Protein AF-A0AAU1V6H5-F1 (afdb_monomer)

pLDDT: mean 83.02, std 15.77, range [34.53, 98.69]

Nearest PDB structures (foldseek):
  6d5b-assembly6_F  TM=9.714E-01  e=7.968E-17  Anaerocellum danielii
  6ufw-assembly1_A  TM=9.535E-01  e=1.049E-16  Bacillus subtilis subsp. subtilis str. 168
  3zuc-assembly1_A  TM=9.517E-01  e=8.024E-16  Acetivibrio cellulolyticus
  4b97-assembly1_A  TM=9.406E-01  e=6.440E-16  Acetivibrio thermocellus ATCC 27405
  6sl4-assembly2_C-2  TM=9.583E-01  e=2.410E-15  Acetivibrio thermocellus ATCC 27405

Solvent-accessible surface area (backbone atoms only — not comparable to full-atom values): 20153 Å² total; per-residue (Å²): 142,60,73,71,61,54,54,55,57,53,50,48,64,69,42,43,64,60,48,45,70,75,54,64,79,78,55,56,38,50,44,28,31,22,32,84,42,59,48,70,25,67,43,48,33,49,30,42,31,46,35,26,62,29,94,51,73,41,54,38,51,45,35,36,38,36,44,30,26,52,55,86,95,52,59,69,48,75,48,69,75,45,34,76,57,41,55,85,13,52,47,76,47,76,43,77,47,96,72,58,50,96,31,26,39,29,28,44,37,39,38,35,34,72,66,45,38,64,32,47,53,75,31,60,52,77,38,35,35,35,37,41,31,40,72,84,66,47,66,46,70,36,83,59,16,53,43,55,53,75,82,31,67,52,80,37,83,35,48,45,39,29,33,24,49,77,84,43,58,47,30,34,32,49,94,90,68,51,33,37,67,53,47,67,72,66,53,64,85,72,76,73,77,75,76,72,56,91,92,61,86,86,83,65,44,83,53,92,38,63,80,35,68,64,50,49,72,75,38,42,33,65,39,66,72,75,61,79,85,72,71,65,88,22,45,32,49,88,26,35,41,38,53,73,38,95,89,38,77,84,85,25,25,37,81,41,71,42,68,48,66,74,89,42,76,89,54,30,39,34,40,54,75,47,66,71,80,73,70,72,84,79,86,86,87,89,83,92,80,87,84,69,76,65,64,99,68,84,81,78,76,67,69,50,80,47,75,54,69,50,74,23,72,55,65,90,57,16,36,37,44,40,38,39,36,14,43,50,9,54,98,94,46,82,46,66,41,75,48,76,48,78,40,69,31,67,81,67,75,118

Radius of gyration: 27.09 Å; Cα contacts (8 Å, |Δi|>4): 680; chains: 1; bounding box: 59×73×68 Å

Foldseek 3Di:
DPVVVVVVVVVCVVCVVVVCVVDPDPFQKFKWWAWPDAQWDLWTKIKMKIWGQHQAKAQQQQKKKKFFADQPPFDKDKAWPDWPLDRVQKDWDKAADPDADQQGRIIIMIGGASSLPIAHNGGMRRMTIMIMHTPVSHIHGRPSHQRDDNPRNDIDTAQSIWMDGNNQTRGHAYPVRDHSVNSVVPDDPPPPDPDQPVLDQDDLQPAPFLPGPVCVVSFKDKDQAADDDDQGRQEDRVQWDWQQDPRDDDSTTDTGGDWDAPPDSVRTHGIDMDGNDDANQDDDDDDDDDDDLDHPDDDDQDFDKDKDKHWHDAAQSTKMWIFIWTNQDDPPDGHTDTDTDIDNGPVVVD

Secondary structure (DSSP, 8-state):
--HHHHHHHHHHHHHHHHHHHHSPPPPSEEEEEEESS-SSBSSB-EEEEEEE-SSS-EEGGGEEEEEEE--TT--EEEEEEEETT-GGGEEEEEEEEEEEETTEEEEEEEEE-GGG-EEPTT-B---EEEEEEETT-PPBP-TT-TT--TT--S-EE-SSSEEEETTEEEES--TTS--HHHHHHH--SS---PPPPTT--------SSTT-HHHHHHTEEE--S--SSS-TT-B-GGGEE-PBPTTSSTT-B--EE--B-SSSSTT-BB--EEESS----S----------SS-SSS-------EEEEEEE--GGG-EEEEEEEETT-BTTB-SSEEEEEEESSGGG--

Sequence (350 aa):
MFLLVAVVAAGATALYPIWKRANLDPPELTLRYRTATPATAAAAEPSLEIFNESKKPLPLSEVTLRYYFTADDGSYAFNCVQAAFGCSGLAGSVVELDRPTETADHYLEIRFTDGAGTLRPGANSKGIDLQLYRVDHKKLDQSDDRSFDAGKKTYQESKTVTAYKRGVLAWGEQPDGSTPDDDARNAPGADPVPDVPSGVLFDNFHYTGAKDPALFKHGWLVRTSDGGPGIEDTWSADGVTFPAQKDALGDGQVLNLRASTDGTKAGTTQASVGTSGREFRSGTYAARIHFSDDPASGRTGDHVNQTFYTIGGKGSTYSELDNEYMPNGGWGRLGPKLDNVTWHTVEDRV

Mean predicted aligned error: 16.61 Å

Structure (mmCIF, N/CA/C/O backbone):
data_AF-A0AAU1V6H5-F1
#
_entry.id   AF-A0AAU1V6H5-F1
#
loop_
_atom_site.group_PDB
_atom_site.id
_atom_site.type_symbol
_atom_site.label_atom_id
_atom_site.label_alt_id
_atom_site.label_comp_id
_atom_site.label_asym_id
_atom_site.label_entity_id
_atom_site.label_seq_id
_atom_site.pdbx_PDB_ins_code
_atom_site.Cartn_x
_atom_site.Cartn_y
_atom_site.Cartn_z
_atom_site.occupancy
_atom_site.B_iso_or_equiv
_atom_site.auth_seq_id
_atom_site.auth_comp_id
_atom_site.auth_asym_id
_atom_site.auth_atom_id
_atom_site.pdbx_PDB_model_num
ATOM 1 N N . MET A 1 1 ? -30.380 -51.410 26.963 1.00 44.44 1 MET A N 1
ATOM 2 C CA . MET A 1 1 ? -29.168 -50.563 27.013 1.00 44.44 1 MET A CA 1
ATOM 3 C C . MET A 1 1 ? -28.888 -49.959 25.631 1.00 44.44 1 MET A C 1
ATOM 5 O O . MET A 1 1 ? -27.858 -50.215 25.043 1.00 44.44 1 MET A O 1
ATOM 9 N N . PHE A 1 2 ? -29.845 -49.208 25.079 1.00 45.66 2 PHE A N 1
ATOM 10 C CA . PHE A 1 2 ? -29.718 -48.490 23.792 1.00 45.66 2 PHE A CA 1
ATOM 11 C C . PHE A 1 2 ? -30.491 -47.159 23.845 1.00 45.66 2 PHE A C 1
ATOM 13 O O . PHE A 1 2 ? -30.074 -46.175 23.252 1.00 45.66 2 PHE A O 1
ATOM 20 N N . LEU A 1 3 ? -31.539 -47.085 24.679 1.00 38.19 3 LEU A N 1
ATOM 21 C CA . LEU A 1 3 ? -32.282 -45.851 24.950 1.00 38.19 3 LEU A CA 1
ATOM 22 C C . LEU A 1 3 ? -31.482 -44.780 25.725 1.00 38.19 3 LEU A C 1
ATOM 24 O O . LEU A 1 3 ? -31.753 -43.598 25.566 1.00 38.19 3 LEU A O 1
ATOM 28 N N . LEU A 1 4 ? -30.484 -45.164 26.536 1.00 34.53 4 LEU A N 1
ATOM 29 C CA . LEU A 1 4 ? -29.720 -44.211 27.362 1.00 34.53 4 LEU A CA 1
ATOM 30 C C . LEU A 1 4 ? -28.646 -43.439 26.567 1.00 34.53 4 LEU A C 1
ATOM 32 O O . LEU A 1 4 ? -28.302 -42.323 26.932 1.00 34.53 4 LEU A O 1
ATOM 36 N N . VAL A 1 5 ? -28.139 -44.008 25.466 1.00 41.38 5 VAL A N 1
ATOM 37 C CA . VAL A 1 5 ? -27.092 -43.382 24.631 1.00 41.38 5 VAL A CA 1
ATOM 38 C C . VAL A 1 5 ? -27.694 -42.350 23.667 1.00 41.38 5 VAL A C 1
ATOM 40 O O . VAL A 1 5 ? -27.094 -41.305 23.426 1.00 41.38 5 VAL A O 1
ATOM 43 N N . ALA A 1 6 ? -28.919 -42.581 23.183 1.00 40.12 6 ALA A N 1
ATOM 44 C CA . ALA A 1 6 ? -29.615 -41.651 22.292 1.00 40.12 6 ALA A CA 1
ATOM 45 C C . ALA A 1 6 ? -30.015 -40.332 22.987 1.00 40.12 6 ALA A C 1
ATOM 47 O O . ALA A 1 6 ? -29.943 -39.269 22.372 1.00 40.12 6 ALA A O 1
ATOM 48 N N . VAL A 1 7 ? -30.373 -40.374 24.278 1.00 42.19 7 VAL A N 1
ATOM 49 C CA . VAL A 1 7 ? -30.763 -39.176 25.050 1.00 42.19 7 VAL A CA 1
ATOM 50 C C . VAL A 1 7 ? -29.560 -38.268 25.345 1.00 42.19 7 VAL A C 1
ATOM 52 O O . VAL A 1 7 ? -29.693 -37.047 25.302 1.00 42.19 7 VAL A O 1
ATOM 55 N N . VAL A 1 8 ? -28.364 -38.833 25.552 1.00 47.59 8 VAL A N 1
ATOM 56 C CA . VAL A 1 8 ? -27.128 -38.049 25.749 1.00 47.59 8 VAL A CA 1
ATOM 57 C C . VAL A 1 8 ? -26.666 -37.394 24.439 1.00 47.59 8 VAL A C 1
ATOM 59 O O . VAL A 1 8 ? -26.260 -36.235 24.449 1.00 47.59 8 VAL A O 1
ATOM 62 N N . ALA A 1 9 ? -26.795 -38.079 23.297 1.00 47.22 9 ALA A N 1
ATOM 63 C CA . ALA A 1 9 ? -26.430 -37.527 21.988 1.00 47.22 9 ALA A CA 1
ATOM 64 C C . ALA A 1 9 ? -27.394 -36.420 21.499 1.00 47.22 9 ALA A C 1
ATOM 66 O O . ALA A 1 9 ? -26.955 -35.413 20.936 1.00 47.22 9 ALA A O 1
ATOM 67 N N . ALA A 1 10 ? -28.700 -36.562 21.754 1.00 49.16 10 ALA A N 1
ATOM 68 C CA . ALA A 1 10 ? -29.697 -35.537 21.425 1.00 49.16 10 ALA A CA 1
ATOM 69 C C . ALA A 1 10 ? -29.607 -34.308 22.355 1.00 49.16 10 ALA A C 1
ATOM 71 O O . ALA A 1 10 ? -29.727 -33.172 21.900 1.00 49.16 10 ALA A O 1
ATOM 72 N N . GLY A 1 11 ? -29.326 -34.513 23.648 1.00 47.53 11 GLY A N 1
ATOM 73 C CA . GLY A 1 11 ? -29.085 -33.419 24.595 1.00 47.53 11 GLY A CA 1
ATOM 74 C C . GLY A 1 11 ? -27.808 -32.631 24.282 1.00 47.53 11 GLY A C 1
ATOM 75 O O . GLY A 1 11 ? -27.812 -31.404 24.357 1.00 47.53 11 GLY A O 1
ATOM 76 N N . ALA A 1 12 ? -26.737 -33.312 23.860 1.00 52.22 12 ALA A N 1
ATOM 77 C CA . ALA A 1 12 ? -25.477 -32.673 23.482 1.00 52.22 12 ALA A CA 1
ATOM 78 C C . ALA A 1 12 ? -25.612 -31.774 22.240 1.00 52.22 12 ALA A C 1
ATOM 80 O O . ALA A 1 12 ? -25.032 -30.698 22.215 1.00 52.22 12 ALA A O 1
ATOM 81 N N . THR A 1 13 ? -26.408 -32.157 21.238 1.00 56.19 13 THR A N 1
ATOM 82 C CA . THR A 1 13 ? -26.600 -31.353 20.013 1.00 56.19 13 THR A CA 1
ATOM 83 C C . THR A 1 13 ? -27.494 -30.129 20.227 1.00 56.19 13 THR A C 1
ATOM 85 O O . THR A 1 13 ? -27.206 -29.071 19.671 1.00 56.19 13 THR A O 1
ATOM 88 N N . ALA A 1 14 ? -28.519 -30.222 21.081 1.00 58.28 14 ALA A N 1
ATOM 89 C CA . ALA A 1 14 ? -29.373 -29.082 21.430 1.00 58.28 14 ALA A CA 1
ATOM 90 C C . ALA A 1 14 ? -28.692 -28.083 22.389 1.00 58.28 14 ALA A C 1
ATOM 92 O O . ALA A 1 14 ? -28.933 -26.879 22.304 1.00 58.28 14 ALA A O 1
ATOM 93 N N . LEU A 1 15 ? -27.821 -28.565 23.286 1.00 58.12 15 LEU A N 1
ATOM 94 C CA . LEU A 1 15 ? -27.103 -27.727 24.255 1.00 58.12 15 LEU A CA 1
ATOM 95 C C . LEU A 1 15 ? -25.770 -27.186 23.726 1.00 58.12 15 LEU A C 1
ATOM 97 O O . LEU A 1 15 ? -25.305 -26.175 24.239 1.00 58.12 15 LEU A O 1
ATOM 101 N N . TYR A 1 16 ? -25.166 -27.791 22.699 1.00 61.53 16 TYR A N 1
ATOM 102 C CA . TYR A 1 16 ? -23.912 -27.321 22.098 1.00 61.53 16 TYR A CA 1
ATOM 103 C C . TYR A 1 16 ? -23.927 -25.849 21.645 1.00 61.53 16 TYR A C 1
ATOM 105 O O . TYR A 1 16 ? -22.989 -25.139 21.995 1.00 61.53 16 TYR A O 1
ATOM 113 N N . PRO A 1 17 ? -24.949 -25.322 20.937 1.00 58.62 17 PRO A N 1
ATOM 114 C CA . PRO A 1 17 ? -24.973 -23.901 20.577 1.00 58.62 17 PRO A CA 1
ATOM 115 C C . PRO A 1 17 ? -25.121 -22.977 21.796 1.00 58.62 17 PRO A C 1
ATOM 117 O O . PRO A 1 17 ? -24.578 -21.876 21.793 1.00 58.62 17 PRO A O 1
ATOM 120 N N . ILE A 1 18 ? -25.806 -23.424 22.856 1.00 58.28 18 ILE A N 1
ATOM 121 C CA . ILE A 1 18 ? -25.946 -22.676 24.118 1.00 58.28 18 ILE A CA 1
ATOM 122 C C . ILE A 1 18 ? -24.617 -22.688 24.886 1.00 58.28 18 ILE A C 1
ATOM 124 O O . ILE A 1 18 ? -24.161 -21.649 25.354 1.00 58.28 18 ILE A O 1
ATOM 128 N N . TRP A 1 19 ? -23.959 -23.845 24.950 1.00 61.34 19 TRP A N 1
ATOM 129 C CA . TRP A 1 19 ? -22.641 -24.023 25.553 1.00 61.34 19 TRP A CA 1
ATOM 130 C C . TRP A 1 19 ? -21.560 -23.240 24.803 1.00 61.34 19 TRP A C 1
ATOM 132 O O . TRP A 1 19 ? -20.775 -22.551 25.436 1.00 61.34 19 TRP A O 1
ATOM 142 N N . LYS A 1 20 ? -21.562 -23.256 23.465 1.00 57.44 20 LYS A N 1
ATOM 143 C CA . LYS A 1 20 ? -20.616 -22.501 22.630 1.00 57.44 20 LYS A CA 1
ATOM 144 C C . LYS A 1 20 ? -20.809 -20.985 22.749 1.00 57.44 20 LYS A C 1
ATOM 146 O O . LYS A 1 20 ? -19.831 -20.255 22.738 1.00 57.44 20 LYS A O 1
ATOM 151 N N . ARG A 1 21 ? -22.048 -20.502 22.926 1.00 57.19 21 ARG A N 1
ATOM 152 C CA . ARG A 1 21 ? -22.311 -19.085 23.255 1.00 57.19 21 ARG A CA 1
ATOM 153 C C . ARG A 1 21 ? -21.826 -18.697 24.655 1.00 57.19 21 ARG A C 1
ATOM 155 O O . ARG A 1 21 ? -21.499 -17.538 24.869 1.00 57.19 21 ARG A O 1
ATOM 162 N N . ALA A 1 22 ? -21.810 -19.639 25.598 1.00 54.62 22 ALA A N 1
ATOM 163 C CA . ALA A 1 22 ? -21.328 -19.412 26.961 1.00 54.62 22 ALA A CA 1
ATOM 164 C C . ALA A 1 22 ? -19.803 -19.601 27.109 1.00 54.62 22 ALA A C 1
ATOM 166 O O . ALA A 1 22 ? -19.208 -19.008 28.003 1.00 54.62 22 ALA A O 1
ATOM 167 N N . ASN A 1 23 ? -19.180 -20.392 26.229 1.00 52.00 23 ASN A N 1
ATOM 168 C CA . ASN A 1 23 ? -17.745 -20.675 26.168 1.00 52.00 23 ASN A CA 1
ATOM 169 C C . ASN A 1 23 ? -17.192 -20.262 24.798 1.00 52.00 23 ASN A C 1
ATOM 171 O O . ASN A 1 23 ? -16.895 -21.113 23.956 1.00 52.00 23 ASN A O 1
ATOM 175 N N . LEU A 1 24 ? -17.074 -18.954 24.578 1.00 62.34 24 LEU A N 1
ATOM 176 C CA . LEU A 1 24 ? -16.400 -18.433 23.393 1.00 62.34 24 LEU A CA 1
ATOM 177 C C . LEU A 1 24 ? -14.932 -18.856 23.404 1.00 62.34 24 LEU A C 1
ATOM 179 O O . LEU A 1 24 ? -14.286 -18.869 24.458 1.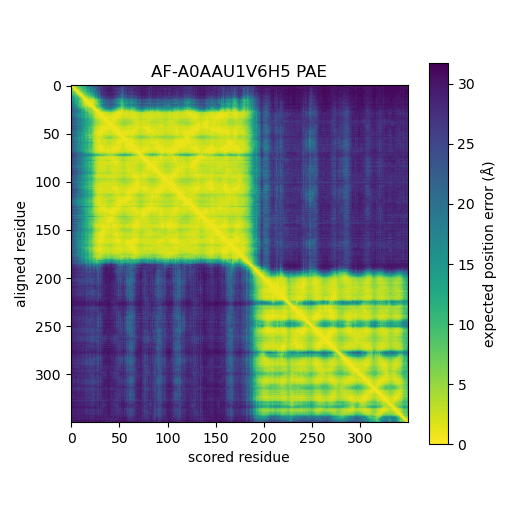00 62.34 24 LEU A O 1
ATOM 183 N N . ASP A 1 25 ? -14.419 -19.212 22.227 1.00 65.44 25 ASP A N 1
ATOM 184 C CA . ASP A 1 25 ? -12.992 -19.447 22.075 1.00 65.44 25 ASP A CA 1
ATOM 185 C C . ASP A 1 25 ? -12.247 -18.154 22.445 1.00 65.44 25 ASP A C 1
ATOM 187 O O . ASP A 1 25 ? -12.687 -17.058 22.078 1.00 65.44 25 ASP A O 1
ATOM 191 N N . PRO A 1 26 ? -11.143 -18.244 23.203 1.00 71.75 26 PRO A N 1
ATOM 192 C CA . PRO A 1 26 ? -10.356 -17.068 23.519 1.00 71.75 26 PRO A CA 1
ATOM 193 C C . PRO A 1 26 ? -9.854 -16.418 22.220 1.00 71.75 26 PRO A C 1
ATOM 195 O O . PRO A 1 26 ? -9.544 -17.128 21.257 1.00 71.75 26 PRO A O 1
ATOM 198 N N . PRO A 1 27 ? -9.751 -15.081 22.186 1.00 82.31 27 PRO A N 1
ATOM 199 C CA . PRO A 1 27 ? -9.330 -14.358 20.994 1.00 82.31 27 PRO A CA 1
ATOM 200 C C . PRO A 1 27 ? -7.923 -14.800 20.572 1.00 82.31 27 PRO A C 1
ATOM 202 O O . PRO A 1 27 ? -7.050 -14.988 21.416 1.00 82.31 27 PRO A O 1
ATOM 205 N N . GLU A 1 28 ? -7.685 -14.963 19.266 1.00 87.06 28 GLU A N 1
ATOM 206 C CA . GLU A 1 28 ? -6.370 -15.393 18.754 1.00 87.06 28 GLU A CA 1
ATOM 207 C C . GLU A 1 28 ? -5.286 -14.315 18.912 1.00 87.06 28 GLU A C 1
ATOM 209 O O . GLU A 1 28 ? -4.091 -14.625 18.951 1.00 87.06 28 GLU A O 1
ATOM 214 N N . LEU A 1 29 ? -5.699 -13.052 18.997 1.00 94.94 29 LEU A N 1
ATOM 215 C CA . LEU A 1 29 ? -4.842 -11.905 19.257 1.00 94.94 29 LEU A CA 1
ATOM 216 C C . LEU A 1 29 ? -5.585 -10.872 20.102 1.00 94.94 29 LEU A C 1
ATOM 218 O O . LEU A 1 29 ? -6.808 -10.756 20.022 1.00 94.94 29 LEU A O 1
ATOM 222 N N . THR A 1 30 ? -4.837 -10.102 20.884 1.00 95.88 30 THR A N 1
ATOM 223 C CA . THR A 1 30 ? -5.347 -8.932 21.608 1.00 95.88 30 THR A CA 1
ATOM 224 C C . THR A 1 30 ? -4.572 -7.688 21.193 1.00 95.88 30 THR A C 1
ATOM 226 O O . THR A 1 30 ? -3.461 -7.774 20.657 1.00 95.88 30 THR A O 1
ATOM 229 N N . LEU A 1 31 ? -5.163 -6.515 21.427 1.00 97.75 31 LEU A N 1
ATOM 230 C CA . LEU A 1 31 ? -4.534 -5.239 21.119 1.00 97.75 31 LEU A CA 1
ATOM 231 C C . LEU A 1 31 ? -4.531 -4.319 22.335 1.00 97.75 31 LEU A C 1
ATOM 233 O O . LEU A 1 31 ? -5.542 -4.133 23.021 1.00 97.75 31 LEU A O 1
ATOM 237 N N . ARG A 1 32 ? -3.371 -3.711 22.577 1.00 97.94 32 ARG A N 1
ATOM 238 C CA . ARG A 1 32 ? -3.195 -2.636 23.546 1.00 97.94 32 ARG A CA 1
ATOM 239 C C . ARG A 1 32 ? -2.882 -1.329 22.843 1.00 97.94 32 ARG A C 1
ATOM 241 O O . ARG A 1 32 ? -2.291 -1.303 21.768 1.00 97.94 32 ARG A O 1
ATOM 248 N N . TYR A 1 33 ? -3.275 -0.249 23.491 1.00 98.06 33 TYR A N 1
ATOM 249 C CA . TYR A 1 33 ? -3.134 1.113 23.016 1.00 98.06 33 TYR A CA 1
ATOM 250 C C . TYR A 1 33 ? -2.644 2.010 24.146 1.00 98.06 33 TYR A C 1
ATOM 252 O O . TYR A 1 33 ? -2.981 1.799 25.317 1.00 98.06 33 TYR A O 1
ATOM 260 N N . ARG A 1 34 ? -1.892 3.039 23.771 1.00 98.25 34 ARG A N 1
ATOM 261 C CA . ARG A 1 34 ? -1.675 4.243 24.570 1.00 98.25 34 ARG A CA 1
ATOM 262 C C . ARG A 1 34 ? -1.614 5.470 23.661 1.00 98.25 34 ARG A C 1
ATOM 264 O O . ARG A 1 34 ? -1.336 5.331 22.472 1.00 98.25 34 ARG A O 1
ATOM 271 N N . THR A 1 35 ? -1.775 6.656 24.236 1.00 97.88 35 THR A N 1
ATOM 272 C CA . THR A 1 35 ? -1.535 7.936 23.552 1.00 97.88 35 THR A CA 1
ATOM 273 C C . THR A 1 35 ? -0.595 8.838 24.336 1.00 97.88 35 THR A C 1
ATOM 275 O O . THR A 1 35 ? -0.672 8.930 25.569 1.00 97.88 35 THR A O 1
ATOM 278 N N . ALA A 1 36 ? 0.289 9.522 23.613 1.00 94.56 36 ALA A N 1
ATOM 279 C CA . ALA A 1 36 ? 1.182 10.531 24.172 1.00 94.56 36 ALA A CA 1
ATOM 280 C C . ALA A 1 36 ? 0.570 11.945 24.177 1.00 94.56 36 ALA A C 1
ATOM 282 O O . ALA A 1 36 ? 1.043 12.806 24.921 1.00 94.56 36 ALA A O 1
ATOM 283 N N . THR A 1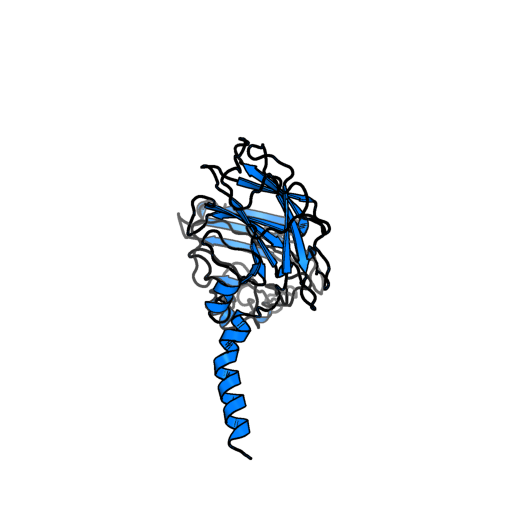 37 ? -0.518 12.188 23.437 1.00 96.69 37 THR A N 1
ATOM 284 C CA . THR A 1 37 ? -1.096 13.529 23.274 1.00 96.69 37 THR A CA 1
ATOM 285 C C . THR A 1 37 ? -2.416 13.726 24.039 1.00 96.69 37 THR A C 1
ATOM 287 O O . THR A 1 37 ? -3.075 12.758 24.440 1.00 96.69 37 THR A O 1
ATOM 290 N N . PRO A 1 38 ? -2.774 14.978 24.390 1.00 97.12 38 PRO A N 1
ATOM 291 C CA . PRO A 1 38 ? -4.111 15.329 24.877 1.00 97.12 38 PRO A CA 1
ATOM 292 C C . PRO A 1 38 ? -5.113 15.411 23.711 1.00 97.12 38 PRO A C 1
ATOM 294 O O . PRO A 1 38 ? -4.702 15.301 22.562 1.00 97.12 38 PRO A O 1
ATOM 297 N N . ALA A 1 39 ? -6.401 15.639 24.006 1.00 96.62 39 ALA A N 1
ATOM 298 C CA . ALA A 1 39 ? -7.470 15.689 22.998 1.00 96.62 39 ALA A CA 1
ATOM 299 C C . ALA A 1 39 ? -7.143 16.655 21.848 1.00 96.62 39 ALA A C 1
ATOM 301 O O . ALA A 1 39 ? -7.097 16.246 20.696 1.00 96.62 39 ALA A O 1
ATOM 302 N N . THR A 1 40 ? -6.773 17.898 22.165 1.00 97.44 40 THR A N 1
ATOM 303 C CA . THR A 1 40 ? -6.326 18.863 21.155 1.00 97.44 40 THR A CA 1
ATOM 304 C C . THR A 1 40 ? -4.804 18.860 21.012 1.00 97.44 40 THR A C 1
ATOM 306 O O . THR A 1 40 ? -4.087 19.259 21.936 1.00 97.44 40 THR A O 1
ATOM 309 N N . ALA A 1 41 ? -4.288 18.490 19.840 1.00 97.06 41 ALA A N 1
ATOM 310 C CA . ALA A 1 41 ? -2.849 18.379 19.589 1.00 97.06 41 ALA A CA 1
ATOM 311 C C . ALA A 1 41 ? -2.477 18.728 18.138 1.00 97.06 41 ALA A C 1
ATOM 313 O O . ALA A 1 41 ? -3.339 18.873 17.282 1.00 97.06 41 ALA A O 1
ATOM 314 N N . ALA A 1 42 ? -1.182 18.909 17.854 1.00 94.69 42 ALA A N 1
ATOM 315 C CA . ALA A 1 42 ? -0.698 19.099 16.477 1.00 94.69 42 ALA A CA 1
ATOM 316 C C . ALA A 1 42 ? -0.673 17.783 15.674 1.00 94.69 42 ALA A C 1
ATOM 318 O O . ALA A 1 42 ? -0.747 17.804 14.450 1.00 94.69 42 ALA A O 1
ATOM 319 N N . ALA A 1 43 ? -0.574 16.654 16.377 1.00 95.19 43 ALA A N 1
ATOM 320 C CA . ALA A 1 43 ? -0.700 15.308 15.848 1.00 95.19 43 ALA A CA 1
ATOM 321 C C . ALA A 1 43 ? -1.336 14.415 16.924 1.00 95.19 43 ALA A C 1
ATOM 323 O O . ALA A 1 43 ? -1.113 14.611 18.122 1.00 95.19 43 ALA A O 1
ATOM 324 N N . ALA A 1 44 ? -2.114 13.431 16.500 1.00 97.88 44 ALA A N 1
ATOM 325 C CA . ALA A 1 44 ? -2.503 12.304 17.318 1.00 97.88 44 ALA A CA 1
ATOM 326 C C . ALA A 1 44 ? -1.303 11.356 17.373 1.00 97.88 44 ALA A C 1
ATOM 328 O O . ALA A 1 44 ? -0.704 11.059 16.338 1.00 97.88 44 ALA A O 1
ATOM 329 N N . GLU A 1 45 ? -0.948 10.882 18.567 1.00 97.81 45 GLU A N 1
ATOM 330 C CA . GLU A 1 45 ? 0.203 9.990 18.765 1.00 97.81 45 GLU A CA 1
ATOM 331 C C . GLU A 1 45 ? -0.241 8.638 19.342 1.00 97.81 45 GLU A C 1
ATOM 333 O O . GLU A 1 45 ? 0.081 8.319 20.497 1.00 97.81 45 GLU A O 1
ATOM 338 N N . PRO A 1 46 ? -1.039 7.852 18.586 1.00 98.00 46 PRO A N 1
ATOM 339 C CA . PRO A 1 46 ? -1.457 6.534 19.017 1.00 98.00 46 PRO A CA 1
ATOM 340 C C . PRO A 1 46 ? -0.278 5.559 18.952 1.00 98.00 46 PRO A C 1
ATOM 342 O O . PRO A 1 46 ? 0.534 5.560 18.030 1.00 98.00 46 PRO A O 1
ATOM 345 N N . SER A 1 47 ? -0.196 4.687 19.944 1.00 98.19 47 SER A N 1
ATOM 346 C CA . SER A 1 47 ? 0.862 3.695 20.065 1.00 98.19 47 SER A CA 1
ATOM 347 C C . SER A 1 47 ? 0.208 2.339 20.307 1.00 98.19 47 SER A C 1
ATOM 349 O O . SER A 1 47 ? -0.547 2.177 21.269 1.00 98.19 47 SER A O 1
ATOM 351 N N . LEU A 1 48 ? 0.415 1.401 19.377 1.00 98.56 48 LEU A N 1
ATOM 352 C CA . LEU A 1 48 ? -0.333 0.142 19.274 1.00 98.56 48 LEU A CA 1
ATOM 353 C C . LEU A 1 48 ? 0.561 -1.068 19.557 1.00 98.56 48 LEU A C 1
ATOM 355 O O . LEU A 1 48 ? 1.684 -1.154 19.067 1.00 98.56 48 LEU A O 1
ATOM 359 N N . GLU A 1 49 ? 0.053 -2.045 20.301 1.00 98.31 49 GLU A N 1
ATOM 360 C CA . GLU A 1 49 ? 0.772 -3.284 20.604 1.00 98.31 49 GLU A CA 1
ATOM 361 C C . GLU A 1 49 ? -0.136 -4.496 20.379 1.00 98.31 49 GLU A C 1
ATOM 363 O O . GLU A 1 49 ? -1.174 -4.636 21.024 1.00 98.31 49 GLU A O 1
ATOM 368 N N . ILE A 1 50 ? 0.267 -5.375 19.458 1.00 98.38 50 ILE A N 1
ATOM 369 C CA . ILE A 1 50 ? -0.437 -6.625 19.149 1.00 98.38 50 ILE A CA 1
ATOM 370 C C . ILE A 1 50 ? 0.177 -7.736 19.992 1.00 98.38 50 ILE A C 1
ATOM 372 O O . ILE A 1 50 ? 1.398 -7.898 19.967 1.00 98.38 50 ILE A O 1
ATOM 376 N N . PHE A 1 51 ? -0.647 -8.534 20.667 1.00 97.62 51 PHE A N 1
ATOM 377 C CA . PHE A 1 51 ? -0.242 -9.785 21.311 1.00 97.62 51 PHE A CA 1
ATOM 378 C C . PHE A 1 51 ? -0.792 -10.980 20.547 1.00 97.62 51 PHE A C 1
ATOM 380 O O . PHE A 1 51 ? -1.965 -11.013 20.186 1.00 97.62 51 PHE A O 1
ATOM 387 N N . ASN A 1 52 ? 0.050 -11.989 20.342 1.00 96.88 52 ASN A N 1
ATOM 388 C CA . ASN A 1 52 ? -0.388 -13.285 19.848 1.00 96.88 52 ASN A CA 1
ATOM 389 C C . ASN A 1 52 ? -0.799 -14.174 21.030 1.00 96.88 52 ASN A C 1
ATOM 391 O O . ASN A 1 52 ? 0.056 -14.767 21.690 1.00 96.88 52 ASN A O 1
ATOM 395 N N . GLU A 1 53 ? -2.101 -14.277 21.274 1.00 93.19 53 GLU A N 1
ATOM 396 C CA . GLU A 1 53 ? -2.685 -15.115 22.333 1.00 93.19 53 GLU A CA 1
ATOM 397 C C . GLU A 1 53 ? -2.888 -16.569 21.877 1.00 93.19 53 GLU A C 1
ATOM 399 O O . GLU A 1 53 ? -3.167 -17.473 22.670 1.00 93.19 53 GLU A O 1
A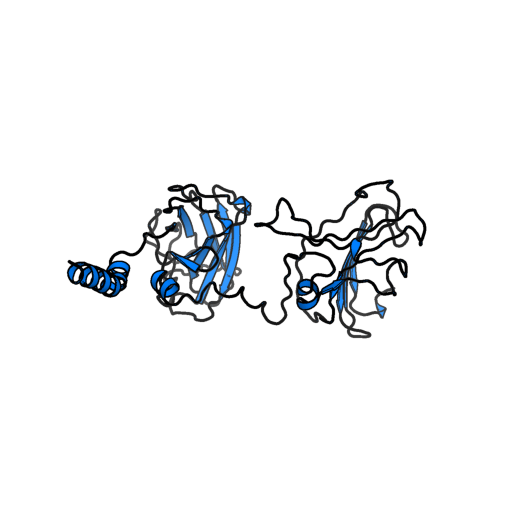TOM 404 N N . SER A 1 54 ? -2.737 -16.822 20.576 1.00 89.88 54 SER A N 1
ATOM 405 C CA . SER A 1 54 ? -2.878 -18.153 20.012 1.00 89.88 54 SER A CA 1
ATOM 406 C C . SER A 1 54 ? -1.682 -19.052 20.350 1.00 89.88 54 SER A C 1
ATOM 408 O O . SER A 1 54 ? -0.573 -18.620 20.664 1.00 89.88 54 SER A O 1
ATOM 410 N N . LYS A 1 55 ? -1.883 -20.365 20.196 1.00 88.56 55 LYS A N 1
ATOM 411 C CA . LYS A 1 55 ? -0.811 -21.371 20.310 1.00 88.56 55 LYS A CA 1
ATOM 412 C C . LYS A 1 55 ? 0.019 -21.521 19.029 1.00 88.56 55 LYS A C 1
ATOM 414 O O . LYS A 1 55 ? 0.874 -22.403 18.963 1.00 88.56 55 LYS A O 1
ATOM 419 N N . LYS A 1 56 ? -0.246 -20.715 17.997 1.00 90.56 56 LYS A N 1
ATOM 420 C CA . LYS A 1 56 ? 0.404 -20.791 16.682 1.00 90.56 56 LYS A CA 1
ATOM 421 C C . LYS A 1 56 ? 1.194 -19.510 16.407 1.00 90.56 56 LYS A C 1
ATOM 423 O O . LYS A 1 56 ? 0.872 -18.472 16.972 1.00 90.56 56 LYS A O 1
ATOM 428 N N . PRO A 1 57 ? 2.232 -19.543 15.560 1.00 90.25 57 PRO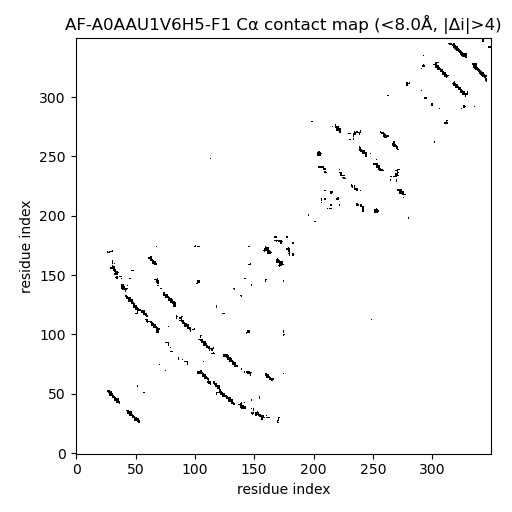 A N 1
ATOM 429 C CA . PRO A 1 57 ? 2.846 -18.314 15.068 1.00 90.25 57 PRO A CA 1
ATOM 430 C C . PRO A 1 57 ? 1.813 -17.442 14.337 1.00 90.25 57 PRO A C 1
ATOM 432 O O . PRO A 1 57 ? 0.973 -17.970 13.610 1.00 90.25 57 PRO A O 1
ATOM 435 N N . LEU A 1 58 ? 1.895 -16.125 14.527 1.00 93.56 58 LEU A N 1
ATOM 436 C CA . LEU A 1 58 ? 1.054 -15.125 13.869 1.00 93.56 58 LEU A CA 1
ATOM 437 C C . LEU A 1 58 ? 1.935 -14.263 12.955 1.00 93.56 58 LEU A C 1
ATOM 439 O O . LEU A 1 58 ? 2.649 -13.390 13.463 1.00 93.56 58 LEU A O 1
ATOM 443 N N . PRO A 1 59 ? 1.952 -14.514 11.635 1.00 93.00 59 PRO A N 1
ATOM 444 C CA . PRO A 1 59 ? 2.596 -13.615 10.686 1.00 93.00 59 PRO A CA 1
ATOM 445 C C . PRO A 1 59 ? 1.897 -12.258 10.739 1.00 93.00 59 PRO A C 1
ATOM 447 O O . PRO A 1 59 ? 0.677 -12.190 10.594 1.00 93.00 59 PRO A O 1
ATOM 450 N N . LEU A 1 60 ? 2.648 -11.178 10.970 1.00 93.56 60 LEU A N 1
ATOM 451 C CA . LEU A 1 60 ? 2.040 -9.849 11.059 1.00 93.56 60 LEU A CA 1
ATOM 452 C C . LEU A 1 60 ? 1.459 -9.402 9.716 1.00 93.56 60 LEU A C 1
ATOM 454 O O . LEU A 1 60 ? 0.478 -8.670 9.723 1.00 93.56 60 LEU A O 1
ATOM 458 N N . SER A 1 61 ? 1.977 -9.900 8.587 1.00 86.81 61 SER A N 1
ATOM 459 C CA . SER A 1 61 ? 1.429 -9.629 7.250 1.00 86.81 61 SER A CA 1
ATOM 460 C C . SER A 1 61 ? 0.004 -10.153 7.032 1.00 86.81 61 SER A C 1
ATOM 462 O O . SER A 1 61 ? -0.679 -9.704 6.116 1.00 86.81 61 SER A O 1
ATOM 464 N N . GLU A 1 62 ? -0.499 -11.039 7.898 1.00 88.94 62 GLU A N 1
ATOM 465 C CA . GLU A 1 62 ? -1.911 -11.446 7.899 1.00 88.94 62 GLU A CA 1
ATOM 466 C C . GLU A 1 62 ? -2.811 -10.511 8.717 1.00 88.94 62 GLU A C 1
ATOM 468 O O . GLU A 1 62 ? -4.031 -10.687 8.714 1.00 88.94 62 GLU A O 1
ATOM 473 N N . VAL A 1 63 ? -2.230 -9.559 9.451 1.00 94.38 63 VAL A N 1
ATOM 474 C CA . VAL A 1 63 ? -2.938 -8.677 10.377 1.00 94.38 63 VAL A CA 1
ATOM 475 C C . VAL A 1 63 ? -3.168 -7.310 9.737 1.00 94.38 63 VAL A C 1
ATOM 477 O O . VAL A 1 63 ? -2.333 -6.778 9.011 1.00 94.38 63 VAL A O 1
ATOM 480 N N . THR A 1 64 ? -4.317 -6.708 10.016 1.00 94.88 64 THR A N 1
ATOM 481 C CA . THR A 1 64 ? -4.604 -5.302 9.702 1.00 94.88 64 THR A CA 1
ATOM 482 C C . THR A 1 64 ? -5.162 -4.630 10.944 1.00 94.88 64 THR A C 1
ATOM 484 O O . THR A 1 64 ? -5.976 -5.231 11.640 1.00 94.88 64 THR A O 1
ATOM 487 N N . LEU A 1 65 ? -4.731 -3.406 11.243 1.00 98.38 65 LEU A N 1
ATOM 488 C CA . LEU A 1 65 ? -5.274 -2.599 12.337 1.00 98.38 65 LEU A CA 1
ATOM 489 C C . LEU A 1 65 ? -6.075 -1.430 11.772 1.00 98.38 65 LEU A C 1
ATOM 491 O O . LEU A 1 65 ? -5.710 -0.889 10.731 1.00 98.38 65 LEU A O 1
ATOM 495 N N . ARG A 1 66 ? -7.125 -1.009 12.479 1.00 98.50 66 ARG A N 1
ATOM 496 C CA . ARG A 1 66 ? -7.854 0.229 12.176 1.00 98.50 66 ARG A CA 1
ATOM 497 C C . ARG A 1 66 ? -8.002 1.082 13.427 1.00 98.50 66 ARG A C 1
ATOM 499 O O . ARG A 1 66 ? -8.517 0.602 14.439 1.00 98.50 66 ARG A O 1
ATOM 506 N N . TYR A 1 67 ? -7.534 2.324 13.335 1.00 98.62 67 TYR A N 1
ATOM 507 C CA . TYR A 1 67 ? -7.720 3.377 14.331 1.00 98.62 67 TYR A CA 1
ATOM 508 C C . TYR A 1 67 ? -8.743 4.379 13.789 1.00 98.62 67 TYR A C 1
ATOM 510 O O . TYR A 1 67 ? -8.469 5.048 12.798 1.00 98.62 67 TYR A O 1
ATOM 518 N N . TYR A 1 68 ? -9.918 4.437 14.404 1.00 98.69 68 TYR A N 1
ATOM 519 C CA . TYR A 1 68 ? -11.075 5.222 13.965 1.00 98.69 68 TYR A CA 1
ATOM 520 C C . TYR A 1 68 ? -11.109 6.607 14.610 1.00 98.69 68 TYR A C 1
ATOM 522 O O . TYR A 1 68 ? -10.880 6.718 15.819 1.00 98.69 68 TYR A O 1
ATOM 530 N N . PHE A 1 69 ? -11.430 7.618 13.810 1.00 98.69 69 PHE A N 1
ATOM 531 C CA . PHE A 1 69 ? -11.416 9.029 14.192 1.00 98.69 69 PHE A CA 1
ATOM 532 C C . PHE A 1 69 ? -12.425 9.837 13.351 1.00 98.69 69 PHE A C 1
ATOM 534 O O . PHE A 1 69 ? -12.948 9.319 12.355 1.00 98.69 69 PHE A O 1
ATOM 541 N N . THR A 1 70 ? -12.710 11.073 13.752 1.00 98.06 70 THR A N 1
ATOM 542 C CA . THR A 1 70 ? -13.499 12.056 12.998 1.00 98.06 70 THR A CA 1
ATOM 543 C C . THR A 1 70 ? -12.567 13.048 12.295 1.00 98.06 70 THR A C 1
ATOM 545 O O . THR A 1 70 ? -11.586 13.541 12.852 1.00 98.06 70 THR A O 1
ATOM 548 N N . ALA A 1 71 ? -12.795 13.321 11.010 1.00 93.81 71 ALA A N 1
ATOM 549 C CA . ALA A 1 71 ? -11.861 14.129 10.230 1.00 93.81 71 ALA A CA 1
ATOM 550 C C . ALA A 1 71 ? -12.042 15.649 10.409 1.00 93.81 71 ALA A C 1
ATOM 552 O O . ALA A 1 71 ? -11.154 16.410 10.010 1.00 93.81 71 ALA A O 1
ATOM 553 N N . ASP A 1 72 ? -13.142 16.127 10.995 1.00 90.81 72 ASP A N 1
ATOM 554 C CA . ASP A 1 72 ? -13.416 17.562 11.193 1.00 90.81 72 ASP A CA 1
ATOM 555 C C . ASP A 1 72 ? -13.131 18.405 9.930 1.00 90.81 72 ASP A C 1
ATOM 557 O O . ASP A 1 72 ? -12.354 19.374 9.948 1.00 90.81 72 ASP A O 1
ATOM 561 N N . ASP A 1 73 ? -13.660 17.957 8.786 1.00 84.62 73 ASP A N 1
ATOM 562 C CA . ASP A 1 73 ? -13.463 18.544 7.449 1.00 84.62 73 ASP A CA 1
ATOM 563 C C . ASP A 1 73 ? -11.989 18.636 6.978 1.00 84.62 73 ASP A C 1
ATOM 565 O O . ASP A 1 73 ? -11.638 19.424 6.093 1.00 84.62 73 ASP A O 1
ATOM 569 N N . GLY A 1 74 ? -11.077 17.878 7.591 1.00 83.38 74 GLY A N 1
ATOM 570 C CA . GLY A 1 74 ? -9.644 17.877 7.302 1.00 83.38 74 GLY A CA 1
ATOM 571 C C . GLY A 1 74 ? -9.173 16.703 6.449 1.00 83.38 74 GLY A C 1
ATOM 572 O O . GLY A 1 74 ? -9.665 15.587 6.558 1.00 83.38 74 GLY A O 1
ATOM 573 N N . SER A 1 75 ? -8.130 16.927 5.647 1.00 86.56 75 SER A N 1
ATOM 574 C CA . SER A 1 75 ? -7.347 15.833 5.059 1.00 86.56 75 SER A CA 1
ATOM 575 C C . SER A 1 75 ? -6.218 15.429 6.002 1.00 86.56 75 SER A C 1
ATOM 577 O O . SER A 1 75 ? -5.506 16.294 6.523 1.00 86.56 75 SER A O 1
ATOM 579 N N . TYR A 1 76 ? -6.018 14.125 6.174 1.00 89.38 76 TYR A N 1
ATOM 580 C CA . TYR A 1 76 ? -5.017 13.576 7.084 1.00 89.38 76 TYR A CA 1
ATOM 581 C C . TYR A 1 76 ? -3.909 12.831 6.352 1.00 89.38 76 TYR A C 1
ATOM 583 O O . TYR A 1 76 ? -4.118 12.203 5.316 1.00 89.38 76 TYR A O 1
ATOM 591 N N . ALA A 1 77 ? -2.725 12.882 6.947 1.00 78.88 77 ALA A N 1
ATOM 592 C CA . ALA A 1 77 ? -1.589 12.054 6.601 1.00 78.88 77 ALA A CA 1
ATOM 593 C C . ALA A 1 77 ? -1.046 11.384 7.866 1.00 78.88 77 ALA A C 1
ATOM 595 O O . ALA A 1 77 ? -1.352 11.774 8.994 1.00 78.88 77 ALA A O 1
ATOM 596 N N . PHE A 1 78 ? -0.245 10.346 7.661 1.00 91.12 78 PHE A N 1
ATOM 597 C CA . PHE A 1 78 ? 0.290 9.521 8.729 1.00 91.12 78 PHE A CA 1
ATOM 598 C C . PHE A 1 78 ? 1.787 9.263 8.516 1.00 91.12 78 PHE A C 1
ATOM 600 O O . PHE A 1 78 ? 2.256 9.157 7.382 1.00 91.12 78 PHE A O 1
ATOM 607 N N . ASN A 1 79 ? 2.531 9.115 9.610 1.00 77.69 79 ASN A N 1
ATOM 608 C CA . ASN A 1 79 ? 3.889 8.585 9.615 1.00 77.69 79 ASN A CA 1
ATOM 609 C C . ASN A 1 79 ? 4.113 7.621 10.786 1.00 77.69 79 ASN A C 1
ATOM 611 O O . ASN A 1 79 ? 3.659 7.838 11.908 1.00 77.69 79 ASN A O 1
ATOM 615 N N . CYS A 1 80 ? 4.884 6.564 10.532 1.00 85.38 80 CYS A N 1
ATOM 616 C CA . CYS A 1 80 ? 5.420 5.721 11.593 1.00 85.38 80 CYS A CA 1
ATOM 617 C C . CYS A 1 80 ? 6.598 6.441 12.253 1.00 85.38 80 CYS A C 1
ATOM 619 O O . CYS A 1 80 ? 7.529 6.862 11.565 1.00 85.38 80 CYS A O 1
ATOM 621 N N . VAL A 1 81 ? 6.553 6.572 13.577 1.00 90.06 81 VAL A N 1
ATOM 622 C CA . VAL A 1 81 ? 7.641 7.145 14.377 1.00 90.06 81 VAL A CA 1
ATOM 623 C C . VAL A 1 81 ? 8.635 6.050 14.743 1.00 90.06 81 VAL A C 1
ATOM 625 O O . VAL A 1 81 ? 9.841 6.213 14.559 1.00 90.06 81 VAL A O 1
ATOM 628 N N . GLN A 1 82 ? 8.132 4.916 15.239 1.00 82.88 82 GLN A N 1
ATOM 629 C CA . GLN A 1 82 ? 8.966 3.798 15.658 1.00 82.88 82 GLN A CA 1
ATOM 630 C C . GLN A 1 82 ? 8.192 2.477 15.636 1.00 82.88 82 GLN A C 1
ATOM 632 O O . GLN A 1 82 ? 7.049 2.392 16.070 1.00 82.88 82 GLN A O 1
ATOM 637 N N . ALA A 1 83 ? 8.855 1.412 15.192 1.00 88.56 83 ALA A N 1
ATOM 638 C CA . ALA A 1 83 ? 8.396 0.039 15.364 1.00 88.56 83 ALA A CA 1
ATOM 639 C C . ALA A 1 83 ? 9.610 -0.866 15.588 1.00 88.56 83 ALA A C 1
ATOM 641 O O . ALA A 1 83 ? 10.661 -0.649 14.981 1.00 88.56 83 ALA A O 1
ATOM 642 N N . ALA A 1 84 ? 9.489 -1.896 16.429 1.00 85.75 84 ALA A N 1
ATOM 643 C CA . ALA A 1 84 ? 10.613 -2.789 16.735 1.00 85.75 84 ALA A CA 1
ATOM 644 C C . ALA A 1 84 ? 11.148 -3.557 15.509 1.00 85.75 84 ALA A C 1
ATOM 646 O O . ALA A 1 84 ? 12.320 -3.923 15.476 1.00 85.75 84 ALA A O 1
ATOM 647 N N . PHE A 1 85 ? 10.299 -3.779 14.504 1.00 77.56 85 PHE A N 1
ATOM 648 C CA . PHE A 1 85 ? 10.647 -4.376 13.209 1.00 77.56 85 PHE A CA 1
ATOM 649 C C . PHE A 1 85 ? 10.976 -3.328 12.123 1.00 77.56 85 PHE A C 1
ATOM 651 O O . PHE A 1 85 ? 11.200 -3.679 10.970 1.00 77.56 85 PHE A O 1
ATOM 658 N N . GLY A 1 86 ? 11.037 -2.043 12.486 1.00 70.94 86 GLY A N 1
ATOM 659 C CA . GLY A 1 86 ? 11.292 -0.929 11.575 1.00 70.94 86 GLY A CA 1
ATOM 660 C C . GLY A 1 86 ? 10.036 -0.423 10.859 1.00 70.94 86 GLY A C 1
ATOM 661 O O . GLY A 1 86 ? 9.137 -1.183 10.509 1.00 70.94 86 GLY A O 1
ATOM 662 N N . CYS A 1 87 ? 9.974 0.887 10.610 1.00 75.38 87 CYS A N 1
ATOM 663 C CA . CYS A 1 87 ? 8.809 1.523 9.987 1.00 75.38 87 CYS A CA 1
ATOM 664 C C . CYS A 1 87 ? 8.566 1.106 8.526 1.00 75.38 87 CYS A C 1
ATOM 666 O O . CYS A 1 87 ? 7.438 1.197 8.057 1.00 75.38 87 CYS A O 1
ATOM 668 N N . SER A 1 88 ? 9.579 0.589 7.821 1.00 72.12 88 SER A N 1
ATOM 669 C CA . SER A 1 88 ? 9.408 -0.028 6.494 1.00 72.12 88 SER A CA 1
ATOM 670 C C . SER A 1 88 ? 8.600 -1.334 6.531 1.00 72.12 88 SER A C 1
ATOM 672 O O . SER A 1 88 ? 8.164 -1.825 5.490 1.00 72.12 88 SER A O 1
ATOM 674 N N . GLY A 1 89 ? 8.381 -1.897 7.724 1.00 70.75 89 GLY A N 1
ATOM 675 C CA . GLY A 1 89 ? 7.482 -3.021 7.962 1.00 70.75 89 GLY A CA 1
ATOM 676 C C . GLY A 1 89 ? 5.995 -2.658 7.901 1.00 70.75 89 GLY A C 1
ATOM 677 O O . GLY A 1 89 ? 5.165 -3.552 8.038 1.00 70.75 89 GLY A O 1
ATOM 678 N N . LEU A 1 90 ? 5.647 -1.377 7.727 1.00 75.12 90 LEU A N 1
ATOM 679 C CA . LEU A 1 90 ? 4.272 -0.879 7.735 1.00 75.12 90 LEU A CA 1
ATOM 680 C C . LEU A 1 90 ? 3.892 -0.230 6.406 1.00 75.12 90 LEU A C 1
ATOM 682 O O . LEU A 1 90 ? 4.691 0.462 5.778 1.00 75.12 90 LEU A O 1
ATOM 686 N N . ALA A 1 91 ? 2.623 -0.379 6.048 1.00 73.44 91 ALA A N 1
ATOM 687 C CA . ALA A 1 91 ? 1.929 0.461 5.086 1.00 73.44 91 ALA A CA 1
ATOM 688 C C . ALA A 1 91 ? 0.691 1.049 5.771 1.00 73.44 91 ALA A C 1
ATOM 690 O O . ALA A 1 91 ? 0.015 0.353 6.529 1.00 73.44 91 ALA A O 1
ATOM 691 N N . GLY A 1 92 ? 0.412 2.328 5.523 1.00 77.88 92 GLY A N 1
ATOM 692 C CA . GLY A 1 92 ? -0.708 3.034 6.135 1.00 77.88 92 GLY A CA 1
ATOM 693 C C . GLY A 1 92 ? -1.546 3.774 5.103 1.00 77.88 92 GLY A C 1
ATOM 694 O O . GLY A 1 92 ? -0.997 4.338 4.158 1.00 77.88 92 GLY A O 1
ATOM 695 N N . SER A 1 93 ? -2.860 3.796 5.300 1.00 80.19 93 SER A N 1
ATOM 696 C CA . SER A 1 93 ? -3.790 4.604 4.507 1.00 80.19 93 SER A CA 1
ATOM 697 C C . SER A 1 93 ? -4.890 5.166 5.394 1.00 80.19 93 SER A C 1
ATOM 699 O O . SER A 1 93 ? -5.416 4.454 6.245 1.00 80.19 93 SER A O 1
ATOM 701 N N . VAL A 1 94 ? -5.256 6.425 5.176 1.00 89.56 94 VAL A N 1
ATOM 702 C CA . VAL A 1 94 ? -6.458 7.016 5.771 1.00 89.56 94 VAL A CA 1
ATOM 703 C C . VAL A 1 94 ? -7.628 6.739 4.833 1.00 89.56 94 VAL A C 1
ATOM 705 O O . VAL A 1 94 ? -7.516 6.992 3.634 1.00 89.56 94 VAL A O 1
ATOM 708 N N . VAL A 1 95 ? -8.712 6.180 5.365 1.00 89.94 95 VAL A N 1
ATOM 709 C CA . VAL A 1 95 ? -9.865 5.708 4.590 1.00 89.94 95 VAL A CA 1
ATOM 710 C C . VAL A 1 95 ? -11.148 6.272 5.193 1.00 89.94 95 VAL A C 1
ATOM 712 O O . VAL A 1 95 ? -11.315 6.236 6.410 1.00 89.94 95 VAL A O 1
ATOM 715 N N . GLU A 1 96 ? -12.034 6.788 4.345 1.00 89.69 96 GLU A N 1
ATOM 716 C CA . GLU A 1 96 ? -13.388 7.217 4.715 1.00 89.69 96 GLU A CA 1
ATOM 717 C C . GLU A 1 96 ? -14.281 5.989 4.959 1.00 89.69 96 GLU A C 1
ATOM 719 O O . GLU A 1 96 ? -14.189 4.989 4.243 1.00 89.69 96 GLU A O 1
ATOM 724 N N . LEU A 1 97 ? -15.132 6.032 5.985 1.00 87.31 97 LEU A N 1
ATOM 725 C CA . LEU A 1 97 ? -16.089 4.963 6.256 1.00 87.31 97 LEU A CA 1
ATOM 726 C C . LEU A 1 97 ? -17.276 5.034 5.294 1.00 87.31 97 LEU A C 1
ATOM 728 O O . LEU A 1 97 ? -17.941 6.059 5.197 1.00 87.31 97 LEU A O 1
ATOM 732 N N . ASP A 1 98 ? -17.663 3.887 4.731 1.00 85.12 98 ASP A N 1
ATOM 733 C CA . ASP A 1 98 ? -18.912 3.761 3.960 1.00 85.12 98 ASP A CA 1
ATOM 734 C C . ASP A 1 98 ? -20.163 4.108 4.792 1.00 85.12 98 ASP A C 1
ATOM 736 O O . ASP A 1 98 ? -21.203 4.506 4.263 1.00 85.12 98 ASP A O 1
ATOM 740 N N . ARG A 1 99 ? -20.084 3.894 6.111 1.00 89.12 99 ARG A N 1
ATOM 741 C CA . ARG A 1 99 ? -21.147 4.167 7.085 1.00 89.12 99 ARG A CA 1
ATOM 742 C C . ARG A 1 99 ? -20.558 4.922 8.277 1.00 89.12 99 ARG A C 1
ATOM 744 O O . ARG A 1 99 ? -20.185 4.283 9.263 1.00 89.12 99 ARG A O 1
ATOM 751 N N . PRO A 1 100 ? -20.437 6.255 8.188 1.00 94.50 100 PRO A N 1
ATOM 752 C CA . PRO A 1 100 ? -19.913 7.052 9.283 1.00 94.50 100 PRO A CA 1
ATOM 753 C C . PRO A 1 100 ? -20.856 7.016 10.493 1.00 94.50 100 PRO A C 1
ATOM 755 O O . PRO A 1 100 ? -22.071 6.836 10.373 1.00 94.50 100 PRO A O 1
ATOM 758 N N . THR A 1 101 ? -20.277 7.203 11.672 1.00 96.56 101 THR A N 1
ATOM 759 C CA . THR A 1 101 ? -20.965 7.319 12.964 1.00 96.56 101 THR A CA 1
ATOM 760 C C . THR A 1 101 ? -20.597 8.648 13.615 1.00 96.56 101 THR A C 1
ATOM 762 O O . THR A 1 101 ? -19.660 9.305 13.175 1.00 96.56 101 THR A O 1
ATOM 765 N N . GLU A 1 102 ? -21.270 9.021 14.706 1.00 95.69 102 GLU A N 1
ATOM 766 C CA . GLU A 1 102 ? -20.952 10.254 15.449 1.00 95.69 102 GLU A CA 1
ATOM 767 C C . GLU A 1 102 ? -19.505 10.319 15.966 1.00 95.69 102 GLU A C 1
ATOM 769 O O . GLU A 1 102 ? -19.029 11.405 16.256 1.00 95.69 102 GLU A O 1
ATOM 774 N N . THR A 1 103 ? -18.817 9.179 16.097 1.00 97.56 103 THR A N 1
ATOM 775 C CA . THR A 1 103 ? -17.454 9.105 16.664 1.00 97.56 103 THR A CA 1
ATOM 776 C C . THR A 1 103 ? -16.408 8.596 15.671 1.00 97.56 103 THR A C 1
ATOM 778 O O . THR A 1 103 ? -15.258 8.352 16.035 1.00 97.56 103 THR A O 1
ATOM 781 N N . ALA A 1 104 ? -16.800 8.354 14.416 1.00 98.06 104 ALA A N 1
ATOM 782 C CA . ALA A 1 104 ? -15.884 7.894 13.380 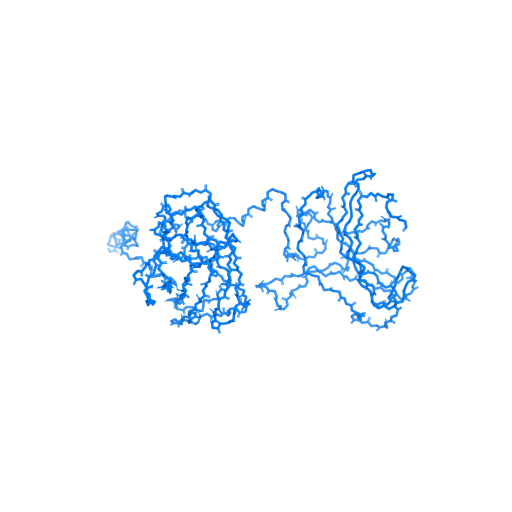1.00 98.06 104 ALA A CA 1
ATOM 783 C C . ALA A 1 104 ? -16.474 8.099 11.986 1.00 98.06 104 ALA A C 1
ATOM 785 O O . ALA A 1 104 ? -17.467 7.454 11.637 1.00 98.06 104 ALA A O 1
ATOM 786 N N . ASP A 1 105 ? -15.808 8.913 11.177 1.00 97.44 105 ASP A N 1
ATOM 787 C CA . ASP A 1 105 ? -16.044 9.035 9.736 1.00 97.44 105 ASP A CA 1
ATOM 788 C C . ASP A 1 105 ? -14.834 8.563 8.910 1.00 97.44 105 ASP A C 1
ATOM 790 O O . ASP A 1 105 ? -14.987 8.239 7.735 1.00 97.44 105 ASP A O 1
ATOM 794 N N . HIS A 1 106 ? -13.663 8.413 9.541 1.00 97.75 106 HIS A N 1
ATOM 795 C CA . HIS A 1 106 ? -12.449 7.879 8.942 1.00 97.75 106 HIS A CA 1
ATOM 796 C C . HIS A 1 106 ? -11.783 6.824 9.831 1.00 97.75 106 HIS A C 1
ATOM 798 O O . HIS A 1 106 ? -12.024 6.700 11.036 1.00 97.75 106 HIS A O 1
ATOM 804 N N . TYR A 1 107 ? -10.887 6.051 9.225 1.00 98.38 107 TYR A N 1
ATOM 805 C CA . TYR A 1 107 ? -9.916 5.253 9.954 1.00 98.38 107 TYR A CA 1
ATOM 806 C C . TYR A 1 107 ? -8.530 5.309 9.319 1.00 98.38 107 TYR A C 1
ATOM 808 O O . TYR A 1 107 ? -8.373 5.332 8.099 1.00 98.38 107 TYR A O 1
ATOM 816 N N . LEU A 1 108 ? -7.499 5.284 10.163 1.00 97.94 108 LEU A N 1
ATOM 817 C CA . LEU A 1 108 ? -6.147 4.933 9.754 1.00 97.94 108 LEU A CA 1
ATOM 818 C C . LEU A 1 108 ? -6.052 3.407 9.705 1.00 97.94 108 LEU A C 1
ATOM 820 O O . LEU A 1 108 ? -6.094 2.740 10.741 1.00 97.94 108 LEU A O 1
ATOM 824 N N . GLU A 1 109 ? -5.916 2.861 8.501 1.00 96.38 109 GLU A N 1
ATOM 825 C CA . GLU A 1 109 ? -5.603 1.455 8.284 1.00 96.38 109 GLU A CA 1
ATOM 826 C C . GLU A 1 109 ? -4.097 1.241 8.333 1.00 96.38 109 GLU A C 1
ATOM 828 O O . GLU A 1 109 ? -3.354 1.916 7.622 1.00 96.38 109 GLU A O 1
ATOM 833 N N . ILE A 1 110 ? -3.650 0.281 9.138 1.00 96.81 110 ILE A N 1
ATOM 834 C CA . ILE A 1 110 ? -2.253 -0.144 9.201 1.00 96.81 110 ILE A CA 1
ATOM 835 C C . ILE A 1 110 ? -2.173 -1.595 8.749 1.00 96.81 110 ILE A C 1
ATOM 837 O O . ILE A 1 110 ? -2.778 -2.483 9.354 1.00 96.81 110 ILE A O 1
ATOM 841 N N . ARG A 1 111 ? -1.386 -1.831 7.706 1.00 86.94 111 ARG A N 1
ATOM 842 C CA . ARG A 1 111 ? -1.035 -3.157 7.197 1.00 86.94 111 ARG A CA 1
ATOM 843 C C . ARG A 1 111 ? 0.448 -3.404 7.420 1.00 86.94 111 ARG A C 1
ATOM 845 O O . ARG A 1 111 ? 1.249 -2.469 7.445 1.00 86.94 111 ARG A O 1
ATOM 852 N N . PHE A 1 112 ? 0.815 -4.668 7.554 1.00 87.56 112 PHE A N 1
ATOM 853 C CA . PHE A 1 112 ? 2.200 -5.067 7.760 1.00 87.56 112 PHE A CA 1
ATOM 854 C C . PHE A 1 112 ? 2.752 -5.717 6.497 1.00 87.56 112 PHE A C 1
ATOM 856 O O . PHE A 1 112 ? 2.081 -6.525 5.856 1.00 87.56 112 PHE A O 1
ATOM 863 N N . THR A 1 113 ? 3.988 -5.379 6.149 1.00 72.88 113 THR A N 1
ATOM 864 C CA . THR A 1 113 ? 4.744 -6.117 5.135 1.00 72.88 113 THR A CA 1
ATOM 865 C C . THR A 1 113 ? 5.364 -7.361 5.771 1.00 72.88 113 THR A C 1
ATOM 867 O O . THR A 1 113 ? 5.426 -7.482 6.997 1.00 72.88 113 THR A O 1
ATOM 870 N N . ASP A 1 114 ? 5.898 -8.277 4.964 1.00 71.75 114 ASP A N 1
ATOM 871 C CA . ASP A 1 114 ? 6.623 -9.440 5.500 1.00 71.75 114 ASP A CA 1
ATOM 872 C C . ASP A 1 114 ? 7.846 -9.051 6.341 1.00 71.75 114 ASP A C 1
ATOM 874 O O . ASP A 1 114 ? 8.247 -9.792 7.240 1.00 71.75 114 ASP A O 1
ATOM 878 N N . GLY A 1 115 ? 8.394 -7.849 6.120 1.00 70.75 115 GLY A N 1
ATOM 879 C CA . GLY A 1 115 ? 9.467 -7.281 6.934 1.00 70.75 115 GLY A CA 1
ATOM 880 C C . GLY A 1 115 ? 9.089 -7.085 8.408 1.00 70.75 115 GLY A C 1
ATOM 881 O O . GLY A 1 115 ? 9.978 -7.054 9.255 1.00 70.75 115 GLY A O 1
ATOM 882 N N . ALA A 1 116 ? 7.793 -7.022 8.741 1.00 78.88 116 ALA A N 1
ATOM 883 C CA . ALA A 1 116 ? 7.328 -6.985 10.128 1.00 78.88 116 ALA A CA 1
ATOM 884 C C . ALA A 1 116 ? 7.535 -8.321 10.869 1.00 78.88 116 ALA A C 1
ATOM 886 O O . ALA A 1 116 ? 7.588 -8.360 12.101 1.00 78.88 116 ALA A O 1
ATOM 887 N N . GLY A 1 117 ? 7.687 -9.422 10.128 1.00 87.31 117 GLY A N 1
ATOM 888 C CA . GLY A 1 117 ? 7.974 -10.743 10.665 1.00 87.31 117 GLY A CA 1
ATOM 889 C C . GLY A 1 117 ? 6.766 -11.444 11.290 1.00 87.31 117 GLY A C 1
ATOM 890 O O . GLY A 1 117 ? 5.611 -11.251 10.915 1.00 87.31 117 GLY A O 1
ATOM 891 N N . THR A 1 118 ? 7.045 -12.350 12.225 1.00 94.06 118 THR A N 1
ATOM 892 C CA . THR A 1 118 ? 6.052 -13.254 12.823 1.00 94.06 118 THR A CA 1
ATOM 893 C C . THR A 1 118 ? 6.140 -13.215 14.342 1.00 94.06 118 THR A C 1
ATOM 895 O O . THR A 1 118 ? 7.213 -13.418 14.917 1.00 94.06 118 THR A O 1
ATOM 898 N N . LEU A 1 119 ? 5.000 -13.028 15.005 1.00 95.81 119 LEU A N 1
ATOM 899 C CA . LEU A 1 119 ? 4.891 -13.139 16.454 1.00 95.81 119 LEU A CA 1
ATOM 900 C C . LEU A 1 119 ? 4.776 -14.607 16.856 1.00 95.81 119 LEU A C 1
ATOM 902 O O . LEU A 1 119 ? 3.867 -15.325 16.438 1.00 95.81 119 LEU A O 1
ATOM 906 N N . ARG A 1 120 ? 5.689 -15.068 17.710 1.00 96.00 120 ARG A N 1
ATOM 907 C CA . ARG A 1 120 ? 5.568 -16.385 18.352 1.00 96.00 120 ARG A CA 1
ATOM 908 C C . ARG A 1 120 ? 4.380 -16.395 19.328 1.00 96.00 120 ARG A C 1
ATOM 910 O O . ARG A 1 120 ? 3.990 -15.322 19.786 1.00 96.00 120 ARG A O 1
ATOM 917 N N . PRO A 1 121 ? 3.834 -17.573 19.676 1.00 96.12 121 PRO A N 1
ATOM 918 C CA . PRO A 1 121 ? 2.841 -17.691 20.743 1.00 96.12 121 PRO A CA 1
ATOM 919 C C . PRO A 1 121 ? 3.270 -16.940 22.012 1.00 96.12 121 PRO A C 1
ATOM 921 O O . PRO A 1 121 ? 4.403 -17.111 22.469 1.00 96.12 121 PRO A O 1
ATOM 924 N N . GLY A 1 122 ? 2.391 -16.095 22.550 1.00 93.50 122 GLY A N 1
ATOM 925 C CA . GLY A 1 122 ? 2.628 -15.266 23.736 1.00 93.50 122 GLY A CA 1
ATOM 926 C C . GLY A 1 122 ? 3.554 -14.058 23.532 1.00 93.50 122 GLY A C 1
ATOM 927 O O . GLY A 1 122 ? 3.825 -13.337 24.491 1.00 93.50 122 GLY A O 1
ATOM 928 N N . ALA A 1 123 ? 4.070 -13.827 22.320 1.00 96.38 123 ALA A N 1
ATOM 929 C CA . ALA A 1 123 ? 4.888 -12.657 22.006 1.00 96.38 123 ALA A CA 1
ATOM 930 C C . ALA A 1 123 ? 4.030 -11.462 21.562 1.00 96.38 123 ALA A C 1
ATOM 932 O O . ALA A 1 123 ? 2.869 -11.617 21.179 1.00 96.38 123 ALA A O 1
ATOM 933 N N . ASN A 1 124 ? 4.639 -10.273 21.557 1.00 97.19 124 ASN A N 1
ATOM 934 C CA . ASN A 1 124 ? 4.004 -9.043 21.102 1.00 97.19 124 ASN A CA 1
ATOM 935 C C . ASN A 1 124 ? 4.865 -8.254 20.104 1.00 97.19 124 ASN A C 1
ATOM 937 O O . ASN A 1 124 ? 6.052 -8.542 19.922 1.00 97.19 124 ASN A O 1
ATOM 941 N N . SER A 1 125 ? 4.259 -7.251 19.466 1.00 95.44 125 SER A N 1
ATOM 942 C CA . SER A 1 125 ? 4.918 -6.375 18.487 1.00 95.44 125 SER A CA 1
ATOM 943 C C . SER A 1 125 ? 5.892 -5.354 19.094 1.00 95.44 125 SER A C 1
ATOM 945 O O . SER A 1 125 ? 6.568 -4.658 18.339 1.00 95.44 125 SER A O 1
ATOM 947 N N . LYS A 1 126 ? 6.002 -5.283 20.431 1.00 92.75 126 LYS A N 1
ATOM 948 C CA . LYS A 1 126 ? 6.848 -4.345 21.195 1.00 92.75 126 LYS A CA 1
ATOM 949 C C . LYS A 1 126 ? 6.566 -2.867 20.915 1.00 92.75 126 LYS A C 1
ATOM 951 O O . LYS A 1 126 ? 7.470 -2.035 20.994 1.00 92.75 126 LYS A O 1
ATOM 956 N N . GLY A 1 127 ? 5.310 -2.563 20.614 1.00 91.88 127 GLY A N 1
ATOM 957 C CA . GLY A 1 127 ? 4.854 -1.212 20.347 1.00 91.88 127 GLY A CA 1
ATOM 958 C C . GLY A 1 127 ? 5.123 -0.718 18.931 1.00 91.88 127 GLY A C 1
ATOM 959 O O . GLY A 1 127 ? 6.165 -0.975 18.325 1.00 91.88 127 GLY A O 1
ATOM 960 N N . ILE A 1 128 ? 4.136 -0.002 18.412 1.00 97.62 128 ILE A N 1
ATOM 961 C CA . ILE A 1 128 ? 4.124 0.621 17.099 1.00 97.62 128 ILE A CA 1
ATOM 962 C C . ILE A 1 128 ? 3.672 2.059 17.333 1.00 97.62 128 ILE A C 1
ATOM 964 O O . ILE A 1 128 ? 2.487 2.304 17.551 1.00 97.62 128 ILE A O 1
ATOM 968 N N . ASP A 1 129 ? 4.624 2.984 17.347 1.00 96.94 129 ASP A N 1
ATOM 969 C CA . ASP A 1 129 ? 4.391 4.401 17.594 1.00 96.94 129 ASP A CA 1
ATOM 970 C C . ASP A 1 129 ? 4.072 5.104 16.267 1.00 96.94 129 ASP A C 1
ATOM 972 O O . ASP A 1 129 ? 4.852 5.063 15.308 1.00 96.94 129 ASP A O 1
ATOM 976 N N . LEU A 1 130 ? 2.903 5.736 16.216 1.00 95.25 130 LEU A N 1
ATOM 977 C CA . LEU A 1 130 ? 2.310 6.328 15.025 1.00 95.25 130 LEU A CA 1
ATOM 978 C C . LEU A 1 130 ? 2.062 7.822 15.258 1.00 95.25 130 LEU A C 1
ATOM 980 O O . LEU A 1 130 ? 1.840 8.255 16.387 1.00 95.25 130 LEU A O 1
ATOM 984 N N . GLN A 1 131 ? 2.054 8.595 14.177 1.00 95.44 131 GLN A N 1
ATOM 985 C CA . GLN A 1 131 ? 1.616 9.986 14.164 1.00 95.44 131 GLN A CA 1
ATOM 986 C C . GLN A 1 131 ? 0.586 10.179 13.056 1.00 95.44 131 GLN A C 1
ATOM 988 O O . GLN A 1 131 ? 0.866 9.900 11.893 1.00 95.44 131 GLN A O 1
ATOM 993 N N . LEU A 1 132 ? -0.601 10.656 13.418 1.00 95.50 132 LEU A N 1
ATOM 994 C CA . LEU A 1 132 ? -1.665 11.043 12.493 1.00 95.50 132 LEU A CA 1
ATOM 995 C C . LEU A 1 132 ? -1.858 12.557 12.615 1.00 95.50 132 LEU A C 1
ATOM 997 O O . LEU A 1 132 ? -1.985 13.081 13.720 1.00 95.50 132 LEU A O 1
ATOM 1001 N N . TYR A 1 133 ? -1.826 13.276 11.499 1.00 93.62 133 TYR A N 1
ATOM 1002 C CA . TYR A 1 133 ? -1.832 14.737 11.499 1.00 93.62 133 TYR A CA 1
ATOM 1003 C C . TYR A 1 133 ? -2.596 15.291 10.303 1.00 93.62 133 TYR A C 1
ATOM 1005 O O . TYR A 1 133 ? -2.681 14.664 9.244 1.00 93.62 133 TYR A O 1
ATOM 1013 N N . ARG A 1 134 ? -3.131 16.501 10.464 1.00 92.00 134 ARG A N 1
ATOM 1014 C CA . ARG A 1 134 ? -3.789 17.215 9.372 1.00 92.00 134 ARG A CA 1
ATOM 1015 C C . ARG A 1 134 ? -2.751 17.750 8.389 1.00 92.00 134 ARG A C 1
ATOM 1017 O O . ARG A 1 134 ? -1.750 18.343 8.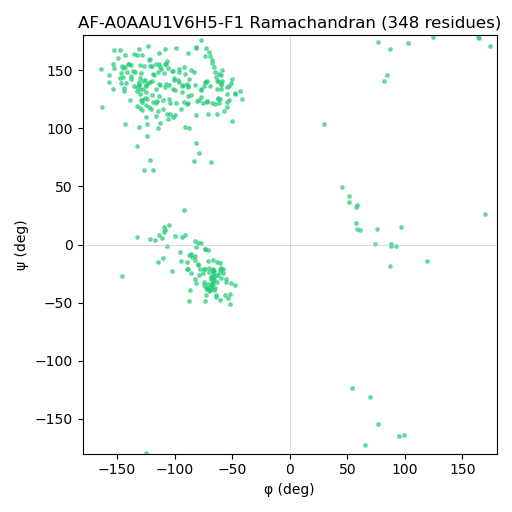792 1.00 92.00 134 ARG A O 1
ATOM 1024 N N . VAL A 1 135 ? -3.019 17.598 7.096 1.00 84.06 135 VAL A N 1
ATOM 1025 C CA . VAL A 1 135 ? -2.155 18.098 6.010 1.00 84.06 135 VAL A CA 1
ATOM 1026 C C . VAL A 1 135 ? -2.110 19.630 5.989 1.00 84.06 135 VAL A C 1
ATOM 1028 O O . VAL A 1 135 ? -1.103 20.217 5.611 1.00 84.06 135 VAL A O 1
ATOM 1031 N N . ASP A 1 136 ? -3.174 20.290 6.455 1.00 83.56 136 ASP A N 1
ATOM 1032 C CA . ASP A 1 136 ? -3.218 21.749 6.617 1.00 83.56 136 ASP A CA 1
ATOM 1033 C C . ASP A 1 136 ? -2.460 22.259 7.861 1.00 83.56 136 ASP A C 1
ATOM 1035 O O . ASP A 1 136 ? -2.446 23.464 8.118 1.00 83.56 136 ASP A O 1
ATOM 1039 N N . HIS A 1 137 ? -1.831 21.359 8.630 1.00 82.31 137 HIS A N 1
ATOM 1040 C CA . HIS A 1 137 ? -1.072 21.626 9.856 1.00 82.31 137 HIS A CA 1
ATOM 1041 C C . HIS A 1 137 ? -1.856 22.320 10.980 1.00 82.31 137 HIS A C 1
ATOM 1043 O O . HIS A 1 137 ? -1.259 22.796 11.955 1.00 82.31 137 HIS A O 1
ATOM 1049 N N . LYS A 1 138 ? -3.190 22.378 10.891 1.00 92.62 138 LYS A N 1
ATOM 1050 C CA . LYS A 1 138 ? -4.008 22.799 12.029 1.00 92.62 138 LYS A CA 1
ATOM 1051 C C . LYS A 1 138 ? -3.929 21.750 13.131 1.00 92.62 138 LYS A C 1
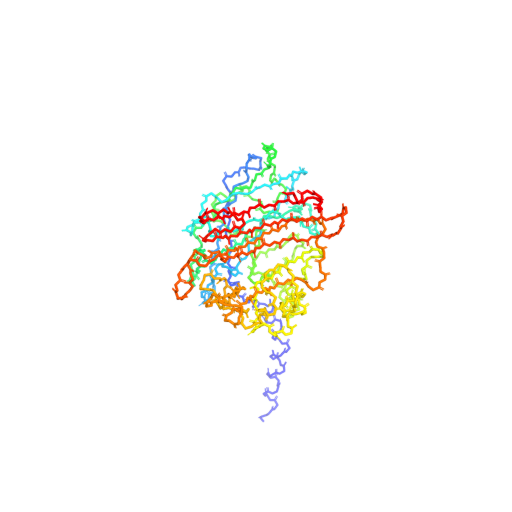ATOM 1053 O O . LYS A 1 138 ? -3.664 20.574 12.887 1.00 92.62 138 LYS A O 1
ATOM 1058 N N . LYS A 1 139 ? -4.193 22.189 14.361 1.00 95.75 139 LYS A N 1
ATOM 1059 C CA . LYS A 1 139 ? -4.427 21.253 15.459 1.00 95.75 139 LYS A CA 1
ATOM 1060 C C . LYS A 1 139 ? -5.681 20.435 15.161 1.00 95.75 139 LYS A C 1
ATOM 1062 O O . LYS A 1 139 ? -6.652 20.989 14.654 1.00 95.75 139 LYS A O 1
ATOM 1067 N N . LEU A 1 140 ? -5.623 19.156 15.492 1.00 95.62 140 LEU A N 1
ATOM 1068 C CA . LEU A 1 140 ? -6.767 18.253 15.503 1.00 95.62 140 LEU A CA 1
ATOM 1069 C C . LEU A 1 140 ? -7.408 18.244 16.891 1.00 95.62 140 LEU A C 1
ATOM 1071 O O . LEU A 1 140 ? -6.729 18.530 17.888 1.00 95.62 140 LEU A O 1
ATOM 1075 N N . ASP A 1 141 ? -8.700 17.951 16.928 1.00 96.88 141 ASP A N 1
ATOM 1076 C CA . ASP A 1 141 ? -9.410 17.511 18.121 1.00 96.88 141 ASP A CA 1
ATOM 1077 C C . ASP A 1 141 ? -9.562 15.987 18.029 1.00 96.88 141 ASP A C 1
ATOM 1079 O O . ASP A 1 141 ? -9.686 15.450 16.941 1.00 96.88 141 ASP A O 1
ATOM 1083 N N . GLN A 1 142 ? -9.434 15.296 19.156 1.00 97.62 142 GLN A N 1
ATOM 1084 C CA . GLN A 1 142 ? -9.618 13.843 19.256 1.00 97.62 142 GLN A CA 1
ATOM 1085 C C . GLN A 1 142 ? -10.722 13.518 20.264 1.00 97.62 142 GLN A C 1
ATOM 1087 O O . GLN A 1 142 ? -10.884 12.369 20.661 1.00 97.62 142 GLN A O 1
ATOM 1092 N N . SER A 1 143 ? -11.399 14.532 20.818 1.00 97.12 143 SER A N 1
ATOM 1093 C CA . SER A 1 143 ? -12.309 14.351 21.953 1.00 97.12 143 SER A CA 1
ATOM 1094 C C . SER A 1 143 ? -13.546 13.513 21.620 1.00 97.12 143 SER A C 1
ATOM 1096 O O . SER A 1 143 ? -14.114 12.899 22.525 1.00 97.12 143 SER A O 1
ATOM 1098 N N . ASP A 1 144 ? -13.912 13.454 20.345 1.00 96.62 144 ASP A N 1
ATOM 1099 C CA . ASP A 1 144 ? -14.985 12.663 19.748 1.00 96.62 144 ASP A CA 1
ATOM 1100 C C . ASP A 1 144 ? -14.478 11.461 18.924 1.00 96.62 144 ASP A C 1
ATOM 1102 O O . ASP A 1 144 ? -15.284 10.645 18.475 1.00 96.62 144 ASP A O 1
ATOM 1106 N N . ASP A 1 145 ? -13.160 11.268 18.806 1.00 98.31 145 ASP A N 1
ATOM 1107 C CA . ASP A 1 145 ? -12.567 10.126 18.107 1.00 98.31 145 ASP A CA 1
ATOM 1108 C C . ASP A 1 145 ? -12.834 8.809 18.846 1.00 98.31 145 ASP A C 1
ATOM 1110 O O . ASP A 1 145 ? -12.352 8.585 19.961 1.00 98.31 145 ASP A O 1
ATOM 1114 N N . ARG A 1 146 ? -13.481 7.848 18.177 1.00 98.19 146 ARG A N 1
ATOM 1115 C CA . ARG A 1 146 ? -13.791 6.524 18.748 1.00 98.19 146 ARG A CA 1
ATOM 1116 C C . ARG A 1 146 ? -12.569 5.821 19.341 1.00 98.19 146 ARG A C 1
ATOM 1118 O O . ARG A 1 146 ? -12.671 5.148 20.368 1.00 98.19 146 ARG A O 1
ATOM 1125 N N . SER A 1 147 ? -11.427 5.879 18.655 1.00 98.31 147 SER A N 1
ATOM 1126 C CA . SER A 1 147 ? -10.221 5.156 19.083 1.00 98.31 147 SER A CA 1
ATOM 1127 C C . SER A 1 147 ? -9.349 5.927 20.069 1.00 98.31 147 SER A C 1
ATOM 1129 O O . SER A 1 147 ? -8.418 5.337 20.628 1.00 98.31 147 SER A O 1
ATOM 1131 N N . PHE A 1 148 ? -9.636 7.207 20.301 1.00 98.50 148 PHE A N 1
ATOM 1132 C CA . PHE A 1 148 ? -8.882 8.021 21.237 1.00 98.50 148 PHE A CA 1
ATOM 1133 C C . PHE A 1 148 ? -9.350 7.798 22.675 1.00 98.50 148 PHE A C 1
ATOM 1135 O O . PHE A 1 148 ? -10.536 7.759 22.985 1.00 98.50 148 PHE A O 1
ATOM 1142 N N . ASP A 1 149 ? -8.387 7.689 23.588 1.00 97.44 149 ASP A N 1
ATOM 1143 C CA . ASP A 1 149 ? -8.658 7.693 25.023 1.00 97.44 149 ASP A CA 1
ATOM 1144 C C . ASP A 1 149 ? -7.541 8.449 25.742 1.00 97.44 149 ASP A C 1
ATOM 1146 O O . ASP A 1 149 ? -6.433 7.938 25.948 1.00 97.44 149 ASP A O 1
ATOM 1150 N N . ALA A 1 150 ? -7.844 9.681 26.157 1.00 96.12 150 ALA A N 1
ATOM 1151 C CA . ALA A 1 150 ? -6.894 10.544 26.849 1.00 96.12 150 ALA A CA 1
ATOM 1152 C C . ALA A 1 150 ? -6.346 9.925 28.150 1.00 96.12 150 ALA A C 1
ATOM 1154 O O . ALA A 1 150 ? -5.246 10.298 28.569 1.00 96.12 150 ALA A O 1
ATOM 1155 N N . GLY A 1 151 ? -7.076 9.000 28.783 1.00 95.62 151 GLY A N 1
ATOM 1156 C CA . GLY A 1 151 ? -6.686 8.324 30.020 1.00 95.62 151 GLY A CA 1
ATOM 1157 C C . GLY A 1 151 ? -5.654 7.209 29.823 1.00 95.62 151 GLY A C 1
ATOM 1158 O O . GLY A 1 151 ? -4.914 6.881 30.756 1.00 95.62 151 GLY A O 1
ATOM 1159 N N . LYS A 1 152 ? -5.523 6.651 28.613 1.00 96.81 152 LYS A N 1
ATOM 1160 C CA . LYS A 1 152 ? -4.580 5.560 28.314 1.00 96.81 152 LYS A CA 1
ATOM 1161 C C . LYS A 1 152 ? -3.170 6.084 28.034 1.00 96.81 152 LYS A C 1
ATOM 1163 O O . LYS A 1 152 ? -2.682 6.062 26.910 1.00 96.81 152 LYS A O 1
ATOM 1168 N N . LYS A 1 153 ? -2.482 6.554 29.081 1.00 95.94 153 LYS A N 1
ATOM 1169 C CA . LYS A 1 153 ? -1.077 7.026 29.000 1.00 95.94 153 LYS A CA 1
ATOM 1170 C C . LYS A 1 153 ? -0.035 5.900 29.004 1.00 95.94 153 LYS A C 1
ATOM 1172 O O . LYS A 1 153 ? 1.118 6.099 28.626 1.00 95.94 153 LYS A O 1
ATOM 1177 N N . THR A 1 154 ? -0.442 4.705 29.408 1.00 96.12 154 THR A N 1
ATOM 1178 C CA . THR A 1 154 ? 0.333 3.460 29.341 1.00 96.12 154 THR A CA 1
ATOM 1179 C C . THR A 1 154 ? -0.446 2.433 28.532 1.00 96.12 154 THR A C 1
ATOM 1181 O O . THR A 1 154 ? -1.662 2.567 28.394 1.00 96.12 154 THR A O 1
ATOM 1184 N N . TYR A 1 155 ? 0.244 1.422 27.990 1.00 96.94 155 TYR A N 1
ATOM 1185 C CA . TYR A 1 155 ? -0.406 0.373 27.206 1.00 96.94 155 TYR A CA 1
ATOM 1186 C C . TYR A 1 155 ? -1.488 -0.324 28.023 1.00 96.94 155 TYR A C 1
ATOM 1188 O O . TYR A 1 155 ? -1.206 -1.012 29.005 1.00 96.94 155 TYR A O 1
ATOM 1196 N N . GLN A 1 156 ? -2.723 -0.159 27.577 1.00 97.25 156 GLN A N 1
ATOM 1197 C CA . GLN A 1 156 ? -3.903 -0.796 28.136 1.00 97.25 156 GLN A CA 1
ATOM 1198 C C . GLN A 1 156 ? -4.695 -1.425 27.004 1.00 97.25 156 GLN A C 1
ATOM 1200 O O . GLN A 1 156 ? -4.603 -0.991 25.858 1.00 97.25 156 GLN A O 1
ATOM 1205 N N . GLU A 1 157 ? -5.470 -2.456 27.318 1.00 96.31 157 GLU A N 1
ATOM 1206 C CA . GLU A 1 157 ? -6.341 -3.088 26.337 1.00 96.31 157 GLU A CA 1
ATOM 1207 C C . GLU A 1 157 ? -7.243 -2.047 25.650 1.00 96.31 157 GLU A C 1
ATOM 1209 O O . GLU A 1 157 ? -7.792 -1.144 26.292 1.00 96.31 157 GLU A O 1
ATOM 1214 N N . SER A 1 158 ? -7.383 -2.147 24.329 1.00 96.19 158 SER A N 1
ATOM 1215 C CA . SER A 1 158 ? -8.329 -1.329 23.575 1.00 96.19 158 SER A CA 1
ATOM 1216 C C . SER A 1 158 ? -9.263 -2.206 22.775 1.00 96.19 158 SER A C 1
ATOM 1218 O O . SER A 1 158 ? -8.814 -3.036 21.993 1.00 96.19 158 SER A O 1
ATOM 1220 N N . LYS A 1 159 ? -10.565 -2.000 22.973 1.00 95.62 159 LYS A N 1
ATOM 1221 C CA . LYS A 1 159 ? -11.615 -2.594 22.145 1.00 95.62 159 LYS A CA 1
ATOM 1222 C C . LYS A 1 159 ? -12.056 -1.667 21.016 1.00 95.62 159 LYS A C 1
ATOM 1224 O O . LYS A 1 159 ? -12.695 -2.135 20.090 1.00 95.62 159 LYS A O 1
ATOM 1229 N N . THR A 1 160 ? -11.699 -0.386 21.062 1.00 97.31 160 THR A N 1
ATOM 1230 C CA . THR A 1 160 ? -12.119 0.601 20.059 1.00 97.31 160 THR A CA 1
ATOM 1231 C C . THR A 1 160 ? -11.165 0.688 18.872 1.00 97.31 160 THR A C 1
ATOM 1233 O O . THR A 1 160 ? -11.581 1.085 17.790 1.00 97.31 160 THR A O 1
ATOM 1236 N N . VAL A 1 161 ? -9.918 0.238 19.041 1.00 98.25 161 VAL A N 1
ATOM 1237 C CA . VAL A 1 161 ? -9.006 -0.066 17.932 1.00 98.25 161 VAL A CA 1
ATOM 1238 C C . VAL A 1 161 ? -9.210 -1.525 17.539 1.00 98.25 161 VAL A C 1
ATOM 1240 O O . VAL A 1 161 ? -9.024 -2.428 18.359 1.00 98.25 161 VAL A O 1
ATOM 1243 N N . THR A 1 162 ? -9.583 -1.762 16.285 1.00 97.94 162 THR A N 1
ATOM 1244 C CA . THR A 1 162 ? -9.885 -3.115 15.799 1.00 97.94 162 THR A CA 1
ATOM 1245 C C . THR A 1 162 ? -8.692 -3.738 15.099 1.00 97.94 162 THR A C 1
ATOM 1247 O O . THR A 1 162 ? -7.928 -3.036 14.430 1.00 97.94 162 THR A O 1
ATOM 1250 N N . ALA A 1 163 ? -8.581 -5.059 15.189 1.00 96.62 163 ALA A N 1
ATOM 1251 C CA . ALA A 1 163 ? -7.626 -5.831 14.414 1.00 96.62 163 ALA A CA 1
ATOM 1252 C C . ALA A 1 163 ? -8.327 -6.948 13.642 1.00 96.62 163 ALA A C 1
ATOM 1254 O O . ALA A 1 163 ? -9.236 -7.609 14.145 1.00 96.62 163 ALA A O 1
ATOM 1255 N N . TYR A 1 164 ? -7.858 -7.166 12.423 1.00 91.19 164 TYR A N 1
ATOM 1256 C CA . TYR A 1 164 ? -8.375 -8.145 11.483 1.00 91.19 164 TYR A CA 1
ATOM 1257 C C . TYR A 1 164 ? -7.283 -9.152 11.172 1.00 91.19 164 TYR A C 1
ATOM 1259 O O . TYR A 1 164 ? -6.110 -8.782 11.098 1.00 91.19 164 TYR A O 1
ATOM 1267 N N . LYS A 1 165 ? -7.666 -10.406 10.951 1.00 86.31 165 LYS A N 1
ATOM 1268 C CA . LYS A 1 165 ? -6.769 -11.450 10.463 1.00 86.31 165 LYS A CA 1
ATOM 1269 C C . LYS A 1 165 ? -7.320 -11.982 9.151 1.00 86.31 165 LYS A C 1
ATOM 1271 O O . LYS A 1 165 ? -8.408 -12.547 9.123 1.00 86.31 165 LYS A O 1
ATOM 1276 N N . ARG A 1 166 ? -6.565 -11.791 8.065 1.00 79.69 166 ARG A N 1
ATOM 1277 C CA . ARG A 1 166 ? -6.979 -12.150 6.695 1.00 79.69 166 ARG A CA 1
ATOM 1278 C C . ARG A 1 166 ? -8.358 -11.572 6.332 1.00 79.69 166 ARG A C 1
ATOM 1280 O O . ARG A 1 166 ? -9.186 -12.260 5.751 1.00 79.69 166 ARG A O 1
ATOM 1287 N N . GLY A 1 167 ? -8.601 -10.321 6.726 1.00 76.75 167 GLY A N 1
ATOM 1288 C CA . GLY A 1 167 ? -9.841 -9.588 6.444 1.00 76.75 167 GLY A CA 1
ATOM 1289 C C . GLY A 1 167 ? -10.976 -9.780 7.455 1.00 76.75 167 GLY A C 1
ATOM 1290 O O . GLY A 1 167 ? -11.838 -8.917 7.526 1.00 76.75 167 GLY A O 1
ATOM 1291 N N . VAL A 1 168 ? -10.947 -10.826 8.287 1.00 79.94 168 VAL A N 1
ATOM 1292 C CA . VAL A 1 168 ? -12.003 -11.102 9.282 1.00 79.94 168 VAL A CA 1
ATOM 1293 C C . VAL A 1 168 ? -11.694 -10.397 10.600 1.00 79.94 168 VAL A C 1
ATOM 1295 O O . VAL A 1 168 ? -10.538 -10.408 11.042 1.00 79.94 168 VAL A O 1
ATOM 1298 N N . LEU A 1 169 ? -12.699 -9.798 11.245 1.00 85.69 169 LEU A N 1
ATOM 1299 C CA . LEU A 1 169 ? -12.540 -9.109 12.523 1.00 85.69 169 LEU A CA 1
ATOM 1300 C C . LEU A 1 169 ? -12.110 -10.106 13.608 1.00 85.69 169 LEU A C 1
ATOM 1302 O O . LEU A 1 169 ? -12.859 -10.989 14.015 1.00 85.69 169 LEU A O 1
ATOM 1306 N N . ALA A 1 170 ? -10.879 -9.955 14.095 1.00 89.75 170 ALA A N 1
ATOM 1307 C CA . ALA A 1 170 ? -10.284 -10.844 15.092 1.00 89.75 170 ALA A CA 1
ATOM 1308 C C . ALA A 1 170 ? -10.293 -10.233 16.501 1.00 89.75 170 ALA A C 1
ATOM 1310 O O . ALA A 1 170 ? -10.210 -10.956 17.494 1.00 89.75 170 ALA A O 1
ATOM 1311 N N . TRP A 1 171 ? -10.372 -8.902 16.600 1.00 95.56 171 TRP A N 1
ATOM 1312 C CA . TRP A 1 171 ? -10.342 -8.185 17.868 1.00 95.56 171 TRP A CA 1
ATOM 1313 C C . TRP A 1 171 ? -10.989 -6.800 17.786 1.00 95.56 171 TRP A C 1
ATOM 1315 O O . TRP A 1 171 ? -10.812 -6.079 16.804 1.00 95.56 171 TRP A O 1
ATOM 1325 N N . GLY A 1 172 ? -11.629 -6.399 18.885 1.00 95.44 172 GLY A N 1
ATOM 1326 C CA . GLY A 1 172 ? -12.222 -5.077 19.075 1.00 95.44 172 GLY A CA 1
ATOM 1327 C C . GLY A 1 172 ? -13.705 -5.035 18.721 1.00 95.44 172 GLY A C 1
ATOM 1328 O O . GLY A 1 172 ? -14.353 -6.069 18.632 1.00 95.44 172 GLY A O 1
ATOM 1329 N N . GLU A 1 173 ? -14.231 -3.831 18.566 1.00 95.12 173 GLU A N 1
ATOM 1330 C CA . GLU A 1 173 ? -15.607 -3.537 18.190 1.00 95.12 173 GLU A CA 1
ATOM 1331 C C . GLU A 1 173 ? -15.590 -2.384 17.179 1.00 95.12 173 GLU A C 1
ATOM 1333 O O . GLU A 1 173 ? -15.032 -1.313 17.459 1.00 95.12 173 GLU A O 1
ATOM 1338 N N . GLN A 1 174 ? -16.179 -2.593 16.004 1.00 93.12 174 GLN A N 1
ATOM 1339 C CA . GLN A 1 174 ? -16.248 -1.575 14.951 1.00 93.12 174 GLN A CA 1
ATOM 1340 C C . GLN A 1 174 ? -17.177 -0.414 15.345 1.00 93.12 174 GLN A C 1
ATOM 1342 O O . GLN A 1 174 ? -18.005 -0.576 16.239 1.00 93.12 174 GLN A O 1
ATOM 1347 N N . PRO A 1 175 ? -17.082 0.760 14.686 1.00 95.50 175 PRO A N 1
ATOM 1348 C CA . PRO A 1 175 ? -17.963 1.905 14.939 1.00 95.50 175 PRO A CA 1
ATOM 1349 C C . PRO A 1 175 ? -19.461 1.600 14.992 1.00 95.50 175 PRO A C 1
ATOM 1351 O O . PRO A 1 175 ? -20.166 2.192 15.805 1.00 95.50 175 PRO A O 1
ATOM 1354 N N . ASP A 1 176 ? -19.935 0.651 14.185 1.00 90.25 176 ASP A N 1
ATOM 1355 C CA . ASP A 1 176 ? -21.338 0.232 14.134 1.00 90.25 176 ASP A CA 1
ATOM 1356 C C . ASP A 1 176 ? -21.758 -0.732 15.263 1.00 90.25 176 ASP A C 1
ATOM 1358 O O . ASP A 1 176 ? -22.912 -1.161 15.317 1.00 90.25 176 ASP A O 1
ATOM 1362 N N . GLY A 1 177 ? -20.838 -1.059 16.173 1.00 88.81 177 GLY A N 1
ATOM 1363 C CA . GLY A 1 177 ? -21.048 -1.966 17.297 1.00 88.81 177 GLY A CA 1
ATOM 1364 C C . GLY A 1 177 ? -20.793 -3.439 16.977 1.00 88.81 177 GLY A C 1
ATOM 1365 O O . GLY A 1 177 ? -20.959 -4.276 17.864 1.00 88.81 177 GLY A O 1
ATOM 1366 N N . SER A 1 178 ? -20.394 -3.786 15.747 1.00 85.44 178 SER A N 1
ATOM 1367 C CA . SER A 1 178 ? -20.099 -5.176 15.393 1.00 85.44 178 SER A CA 1
ATOM 1368 C C . SER A 1 178 ? -18.835 -5.694 16.089 1.00 85.44 178 SER A C 1
ATOM 1370 O O . SER A 1 178 ? -17.802 -5.019 16.176 1.00 85.44 178 SER A O 1
ATOM 1372 N N . THR A 1 179 ? -18.922 -6.923 16.601 1.00 86.62 179 THR A N 1
ATOM 1373 C CA . THR A 1 179 ? -17.840 -7.621 17.311 1.00 86.62 179 THR A CA 1
ATOM 1374 C C . THR A 1 179 ? -17.353 -8.849 16.526 1.00 86.62 179 THR A C 1
ATOM 1376 O O . THR A 1 179 ? -18.063 -9.316 15.633 1.00 86.62 179 THR A O 1
ATOM 1379 N N . PRO A 1 180 ? -16.182 -9.441 16.855 1.00 80.38 180 PRO A N 1
ATOM 1380 C CA . PRO A 1 180 ? -15.717 -10.689 16.241 1.00 80.38 180 PRO A CA 1
ATOM 1381 C C . PRO A 1 180 ? -16.757 -11.812 16.273 1.00 80.38 180 PRO A C 1
ATOM 1383 O O . PRO A 1 180 ? -16.828 -12.631 15.364 1.00 80.38 180 PRO A O 1
ATOM 1386 N N . ASP A 1 181 ? -17.582 -11.845 17.317 1.00 74.12 181 ASP A N 1
ATOM 1387 C CA . ASP A 1 181 ? -18.662 -12.812 17.467 1.00 74.12 181 ASP A CA 1
ATOM 1388 C C . ASP A 1 181 ? -19.789 -12.589 16.459 1.00 74.12 181 ASP A C 1
ATOM 1390 O O . ASP A 1 181 ? -20.354 -13.556 15.949 1.00 74.12 181 ASP A O 1
ATOM 1394 N N . ASP A 1 182 ? -20.130 -11.332 16.180 1.00 68.06 182 ASP A N 1
ATOM 1395 C CA . ASP A 1 182 ? -21.130 -10.978 15.175 1.00 68.06 182 ASP A CA 1
ATOM 1396 C C . ASP A 1 182 ? -20.598 -11.272 13.773 1.00 68.06 182 ASP A C 1
ATOM 1398 O O . ASP A 1 182 ? -21.321 -11.845 12.959 1.00 68.06 182 ASP A O 1
ATOM 1402 N N . ASP A 1 183 ? -19.318 -10.982 13.531 1.00 63.62 183 ASP A N 1
ATOM 1403 C CA . ASP A 1 183 ? -18.634 -11.278 12.271 1.00 63.62 183 ASP A CA 1
ATOM 1404 C C . ASP A 1 183 ? -18.549 -12.796 12.038 1.00 63.62 183 ASP A C 1
ATOM 1406 O O . ASP A 1 183 ? -18.951 -13.296 10.995 1.00 63.62 183 ASP A O 1
ATOM 1410 N N . ALA A 1 184 ? -18.183 -13.584 13.055 1.00 58.53 184 ALA A N 1
ATOM 1411 C CA . ALA A 1 184 ? -18.148 -15.047 12.978 1.00 58.53 184 ALA A CA 1
ATOM 1412 C C . ALA A 1 184 ? -19.540 -15.702 12.855 1.00 58.53 184 ALA A C 1
ATOM 1414 O O . ALA A 1 184 ? -19.656 -16.805 12.314 1.00 58.53 184 ALA A O 1
ATOM 1415 N N . ARG A 1 185 ? -20.600 -15.067 13.376 1.00 52.53 185 ARG A N 1
ATOM 1416 C CA . ARG A 1 185 ? -21.995 -15.545 13.267 1.00 52.53 185 ARG A CA 1
ATOM 1417 C C . ARG A 1 185 ? -22.640 -15.176 11.936 1.00 52.53 185 ARG A C 1
ATOM 1419 O O . ARG A 1 185 ? -23.509 -15.917 11.480 1.00 52.53 185 ARG A O 1
ATOM 1426 N N . ASN A 1 186 ? -22.223 -14.060 11.348 1.00 48.31 186 ASN A N 1
ATOM 1427 C CA . ASN A 1 186 ? -22.688 -13.592 10.048 1.00 48.31 186 ASN A CA 1
ATOM 1428 C C . ASN A 1 186 ? -21.761 -14.009 8.903 1.00 48.31 186 ASN A C 1
ATOM 1430 O O . ASN A 1 186 ? -22.154 -13.814 7.758 1.00 48.31 186 ASN A O 1
ATOM 1434 N N . ALA A 1 187 ? -20.599 -14.607 9.205 1.00 40.12 187 ALA A N 1
ATOM 1435 C CA . ALA A 1 187 ? -19.584 -15.023 8.247 1.00 40.12 187 ALA A CA 1
ATOM 1436 C C . ALA A 1 187 ? -20.201 -15.854 7.111 1.00 40.12 187 ALA A C 1
ATOM 1438 O O . ALA A 1 187 ? -20.506 -17.042 7.298 1.00 40.12 187 ALA A O 1
ATOM 1439 N N . PRO A 1 188 ? -20.342 -15.283 5.902 1.00 38.03 188 PRO A N 1
ATOM 1440 C CA . PRO A 1 188 ? -20.352 -16.098 4.706 1.00 38.03 188 PRO A CA 1
ATOM 1441 C C . PRO A 1 188 ? -18.984 -16.797 4.658 1.00 38.03 188 PRO A C 1
ATOM 1443 O O . PRO A 1 188 ? -17.982 -16.265 5.138 1.00 38.03 188 PRO A O 1
ATOM 1446 N N . GLY A 1 189 ? -18.911 -18.025 4.141 1.00 39.38 189 GLY A N 1
ATOM 1447 C CA . GLY A 1 189 ? -17.615 -18.691 3.992 1.00 39.38 189 GLY A CA 1
ATOM 1448 C C . GLY A 1 189 ? -16.676 -17.797 3.186 1.00 39.38 189 GLY A C 1
ATOM 1449 O O . GLY A 1 189 ? -17.036 -17.517 2.055 1.00 39.38 189 GLY A O 1
ATOM 1450 N N . ALA A 1 190 ? -15.559 -17.373 3.802 1.00 37.75 190 ALA A N 1
ATOM 1451 C CA . ALA A 1 190 ? -14.523 -16.471 3.284 1.00 37.75 190 ALA A CA 1
ATOM 1452 C C . ALA A 1 190 ? -15.052 -15.440 2.280 1.00 37.75 190 ALA A C 1
ATOM 1454 O O . ALA A 1 190 ? -15.267 -15.788 1.117 1.00 37.75 190 ALA A O 1
ATOM 1455 N N . ASP A 1 191 ? -15.211 -14.186 2.714 1.00 38.53 191 ASP A N 1
ATOM 1456 C CA . ASP A 1 191 ? -15.606 -13.108 1.810 1.00 38.53 191 ASP A CA 1
ATOM 1457 C C . ASP A 1 191 ? -14.834 -13.207 0.487 1.00 38.53 191 ASP A C 1
ATOM 1459 O O . ASP A 1 191 ? -13.611 -13.425 0.495 1.00 38.53 191 ASP A O 1
ATOM 1463 N N . PRO A 1 192 ? -15.531 -13.106 -0.659 1.00 39.38 192 PRO A N 1
ATOM 1464 C CA . PRO A 1 192 ? -14.860 -12.991 -1.936 1.00 39.38 192 PRO A CA 1
ATOM 1465 C C . PRO A 1 192 ? -13.831 -11.872 -1.827 1.00 39.38 192 PRO A C 1
ATOM 1467 O O . PRO A 1 192 ? -14.107 -10.828 -1.231 1.00 39.38 192 PRO A O 1
ATOM 1470 N N . VAL A 1 193 ? -12.650 -12.096 -2.409 1.00 43.28 193 VAL A N 1
ATOM 1471 C CA . VAL A 1 193 ? -11.682 -11.025 -2.664 1.00 43.28 193 VAL A CA 1
ATOM 1472 C C . VAL A 1 193 ? -12.474 -9.811 -3.162 1.00 43.28 193 VAL A C 1
ATOM 1474 O O . VAL A 1 193 ? -13.259 -10.002 -4.096 1.00 43.28 193 VAL A O 1
ATOM 1477 N N . PRO A 1 194 ? -12.339 -8.625 -2.533 1.00 45.88 194 PRO A N 1
ATOM 1478 C CA . PRO A 1 194 ? -13.119 -7.457 -2.911 1.00 45.88 194 PRO A CA 1
ATOM 1479 C C . PRO A 1 194 ? -13.077 -7.289 -4.423 1.00 45.88 194 PRO A C 1
ATOM 1481 O O . PRO A 1 194 ? -11.992 -7.349 -5.013 1.00 45.88 194 PRO A O 1
ATOM 1484 N N . ASP A 1 195 ? -14.242 -7.109 -5.047 1.00 45.25 195 ASP A N 1
ATOM 1485 C CA . ASP A 1 195 ? -14.276 -6.797 -6.468 1.00 45.25 195 ASP A CA 1
ATOM 1486 C C . ASP A 1 195 ? -13.401 -5.565 -6.697 1.00 45.25 195 ASP A C 1
ATOM 1488 O O . ASP A 1 195 ? -13.499 -4.561 -5.984 1.00 45.25 195 ASP A O 1
ATOM 1492 N N . VAL A 1 196 ? -12.499 -5.667 -7.673 1.00 51.56 196 VAL A N 1
ATOM 1493 C CA . VAL A 1 196 ? -11.635 -4.553 -8.056 1.00 51.56 196 VAL A CA 1
ATOM 1494 C C . VAL A 1 196 ? -12.548 -3.359 -8.363 1.00 51.56 196 VAL A C 1
ATOM 1496 O O . VAL A 1 196 ? -13.429 -3.507 -9.219 1.00 51.56 196 VAL A O 1
ATOM 1499 N N . PRO A 1 197 ? -12.386 -2.199 -7.686 1.00 61.66 197 PRO A N 1
ATOM 1500 C CA . PRO A 1 197 ? -13.253 -1.049 -7.899 1.00 61.66 197 PRO A CA 1
ATOM 1501 C C . PRO A 1 197 ? -13.370 -0.736 -9.386 1.00 61.66 197 PRO A C 1
ATOM 1503 O O . PRO A 1 197 ? -12.396 -0.860 -10.136 1.00 61.66 197 PRO A O 1
ATOM 1506 N N . SER A 1 198 ? -14.556 -0.330 -9.837 1.00 65.31 198 SER A N 1
ATOM 1507 C CA . SER A 1 198 ? -14.763 -0.003 -11.247 1.00 65.31 198 SER A CA 1
ATOM 1508 C C . SER A 1 198 ? -13.719 1.018 -11.712 1.00 65.31 198 SER A C 1
ATOM 1510 O O . SER A 1 198 ? -13.602 2.091 -11.122 1.00 65.31 198 SER A O 1
ATOM 1512 N N . GLY A 1 199 ? -12.964 0.691 -12.763 1.00 71.25 199 GLY A N 1
ATOM 1513 C CA . GLY A 1 199 ? -11.891 1.549 -13.280 1.00 71.25 199 GLY A CA 1
ATOM 1514 C C . GLY A 1 199 ? -10.496 1.274 -12.707 1.00 71.25 199 GLY A C 1
ATOM 1515 O O . GLY A 1 199 ? -9.541 1.897 -13.162 1.00 71.25 199 GLY A O 1
ATOM 1516 N N . VAL A 1 200 ? -10.345 0.321 -11.783 1.00 75.50 200 VAL A N 1
ATOM 1517 C CA . VAL A 1 200 ? -9.040 -0.146 -11.297 1.00 75.50 200 VAL A CA 1
ATOM 1518 C C . VAL A 1 200 ? -8.623 -1.410 -12.059 1.00 75.50 200 VAL A C 1
ATOM 1520 O O . VAL A 1 200 ? -9.433 -2.284 -12.372 1.00 75.50 200 VAL A O 1
ATOM 1523 N N . LEU A 1 201 ? -7.337 -1.502 -12.393 1.00 78.56 201 LEU A N 1
ATOM 1524 C CA . LEU A 1 201 ? -6.691 -2.744 -12.807 1.00 78.56 201 LEU A CA 1
ATOM 1525 C C . LEU A 1 201 ? -5.592 -3.039 -11.794 1.00 78.56 201 LEU A C 1
ATOM 1527 O O . LEU A 1 201 ? -4.699 -2.220 -11.591 1.00 78.56 201 LEU A O 1
ATOM 1531 N N . PHE A 1 202 ? -5.664 -4.211 -11.179 1.00 84.62 202 PHE A N 1
ATOM 1532 C CA . PHE A 1 202 ? -4.619 -4.733 -10.317 1.00 84.62 202 PHE A CA 1
ATOM 1533 C C . PHE A 1 202 ? -4.402 -6.199 -10.658 1.00 84.62 202 PHE A C 1
ATOM 1535 O O . PHE A 1 202 ? -5.368 -6.941 -10.806 1.00 84.62 202 PHE A O 1
ATOM 1542 N N . ASP A 1 203 ? -3.144 -6.608 -10.750 1.00 85.25 203 ASP A N 1
ATOM 1543 C CA . ASP A 1 203 ? -2.787 -8.002 -10.942 1.00 85.25 203 ASP A CA 1
ATOM 1544 C C . ASP A 1 203 ? -1.505 -8.319 -10.168 1.00 85.25 203 ASP A C 1
ATOM 1546 O O . ASP A 1 203 ? -0.541 -7.552 -10.197 1.00 85.25 203 ASP A O 1
ATOM 1550 N N . ASN A 1 204 ? -1.507 -9.446 -9.463 1.00 84.50 204 ASN A N 1
ATOM 1551 C CA . ASN A 1 204 ? -0.343 -9.993 -8.767 1.00 84.50 204 ASN A CA 1
ATOM 1552 C C . ASN A 1 204 ? 0.337 -11.120 -9.567 1.00 84.50 204 ASN A C 1
ATOM 1554 O O . ASN A 1 204 ? 1.247 -11.766 -9.056 1.00 84.50 204 ASN A O 1
ATOM 1558 N N . PHE A 1 205 ? -0.109 -11.344 -10.805 1.00 91.19 205 PHE A N 1
ATOM 1559 C CA . PHE A 1 205 ? 0.430 -12.278 -11.784 1.00 91.19 205 PHE A CA 1
ATOM 1560 C C . PHE A 1 205 ? 0.458 -13.737 -11.333 1.00 91.19 205 PHE A C 1
ATOM 1562 O O . PHE A 1 205 ? 1.348 -14.490 -11.727 1.00 91.19 205 PHE A O 1
ATOM 1569 N N . HIS A 1 206 ? -0.535 -14.141 -10.538 1.00 86.44 206 HIS A N 1
ATOM 1570 C CA . HIS A 1 206 ? -0.676 -15.520 -10.093 1.00 86.44 206 HIS A CA 1
ATOM 1571 C C . HIS A 1 206 ? -1.351 -16.389 -11.172 1.00 86.44 206 HIS A C 1
ATOM 1573 O O . HIS A 1 206 ? -2.572 -16.559 -11.180 1.00 86.44 206 HIS A O 1
ATOM 1579 N N . TYR A 1 207 ? -0.556 -16.938 -12.092 1.00 90.69 207 TYR A N 1
ATOM 1580 C CA . TYR A 1 207 ? -1.021 -17.723 -13.237 1.00 90.69 207 TYR A CA 1
ATOM 1581 C C . TYR A 1 207 ? -0.153 -18.959 -13.480 1.00 90.69 207 TYR A C 1
ATOM 1583 O O . TYR A 1 207 ? 1.039 -19.005 -13.187 1.00 90.69 207 TYR A O 1
ATOM 1591 N N . THR A 1 208 ? -0.744 -19.981 -14.094 1.00 87.88 208 THR A N 1
ATOM 1592 C CA . THR A 1 208 ? -0.045 -21.242 -14.388 1.00 87.88 208 THR A CA 1
ATOM 1593 C C . THR A 1 208 ? 0.846 -21.174 -15.634 1.00 87.88 208 THR A C 1
ATOM 1595 O O . THR A 1 208 ? 1.736 -22.009 -15.798 1.00 87.88 208 THR A O 1
ATOM 1598 N N . GLY A 1 209 ? 0.644 -20.185 -16.513 1.00 89.31 209 GLY A N 1
ATOM 1599 C CA . GLY A 1 209 ? 1.446 -19.988 -17.724 1.00 89.31 209 GLY A CA 1
ATOM 1600 C C . GLY A 1 209 ? 0.794 -19.058 -18.750 1.00 89.31 209 GLY A C 1
ATOM 1601 O O . GLY A 1 209 ? -0.328 -18.596 -18.574 1.00 89.31 209 GLY A O 1
ATOM 1602 N N . ALA A 1 210 ? 1.478 -18.812 -19.869 1.00 91.94 210 ALA A N 1
ATOM 1603 C CA . ALA A 1 210 ? 1.039 -17.883 -20.921 1.00 91.94 210 ALA A CA 1
ATOM 1604 C C . ALA A 1 210 ? -0.305 -18.225 -21.598 1.00 91.94 210 ALA A C 1
ATOM 1606 O O . ALA A 1 210 ? -0.873 -17.401 -22.309 1.00 91.94 210 ALA A O 1
ATOM 1607 N N . LYS A 1 211 ? -0.796 -19.456 -21.424 1.00 88.62 211 LYS A N 1
ATOM 1608 C CA . LYS A 1 211 ? -2.067 -19.943 -21.987 1.00 88.62 211 LYS A CA 1
ATOM 1609 C C . LYS A 1 211 ? -3.148 -20.133 -20.922 1.00 88.62 211 LYS A C 1
ATOM 1611 O O . LYS A 1 211 ? -4.168 -20.756 -21.209 1.00 88.62 211 LYS A O 1
ATOM 1616 N N . ASP A 1 212 ? -2.918 -19.646 -19.704 1.00 86.00 212 ASP A N 1
ATOM 1617 C CA . ASP A 1 212 ? -3.872 -19.766 -18.608 1.00 86.00 212 ASP A CA 1
ATOM 1618 C C . ASP A 1 212 ? -5.188 -19.036 -18.957 1.00 86.00 212 ASP A C 1
ATOM 1620 O O . ASP A 1 212 ? -5.170 -17.828 -19.209 1.00 86.00 212 ASP A O 1
ATOM 1624 N N . PRO A 1 213 ? -6.349 -19.718 -18.972 1.00 71.19 213 PRO A N 1
ATOM 1625 C CA . PRO A 1 213 ? -7.639 -19.073 -19.206 1.00 71.19 213 PRO A CA 1
ATOM 1626 C C . PRO A 1 213 ? -7.940 -17.916 -18.243 1.00 71.19 213 PRO A C 1
ATOM 1628 O O . PRO A 1 213 ? -8.635 -16.973 -18.627 1.00 71.19 213 PRO A O 1
ATOM 1631 N N . ALA A 1 214 ? -7.423 -17.962 -17.009 1.00 73.75 214 ALA A N 1
ATOM 1632 C CA . ALA A 1 214 ? -7.598 -16.903 -16.021 1.00 73.75 214 ALA A CA 1
ATOM 1633 C C . ALA A 1 214 ? -6.873 -15.610 -16.423 1.00 73.75 214 ALA A C 1
ATOM 1635 O O . ALA A 1 214 ? -7.428 -14.533 -16.220 1.00 73.75 214 ALA A O 1
ATOM 1636 N N . LEU A 1 215 ? -5.705 -15.711 -17.069 1.00 83.69 215 LEU A N 1
ATOM 1637 C CA . LEU A 1 215 ? -4.946 -14.567 -17.588 1.00 83.69 215 LEU A CA 1
ATOM 1638 C C . LEU A 1 215 ? -5.774 -13.791 -18.625 1.00 83.69 215 LEU A C 1
ATOM 1640 O O . LEU A 1 215 ? -5.945 -12.575 -18.525 1.00 83.69 215 LEU A O 1
ATOM 1644 N N . PHE A 1 216 ? -6.372 -14.511 -19.579 1.00 82.06 216 PHE A N 1
ATOM 1645 C CA . PHE A 1 216 ? -7.233 -13.912 -20.604 1.00 82.06 216 PHE A CA 1
ATOM 1646 C C . PHE A 1 216 ? -8.538 -13.370 -20.021 1.00 82.06 216 PHE A C 1
ATOM 1648 O O . PHE A 1 216 ? -8.997 -12.300 -20.417 1.00 82.06 216 PHE A O 1
ATOM 1655 N N . LYS A 1 217 ? -9.125 -14.071 -19.042 1.00 75.88 217 LYS A N 1
ATOM 1656 C CA . LYS A 1 217 ? -10.320 -13.602 -18.327 1.00 75.88 217 LYS A CA 1
ATOM 1657 C C . LYS A 1 217 ? -10.049 -12.311 -17.543 1.00 75.88 217 LYS A C 1
ATOM 1659 O O . LYS A 1 217 ? -10.947 -11.478 -17.445 1.00 75.88 217 LYS A O 1
ATOM 1664 N N . HIS A 1 218 ? -8.830 -12.118 -17.034 1.00 80.31 218 HIS A N 1
ATOM 1665 C CA . HIS A 1 218 ? -8.412 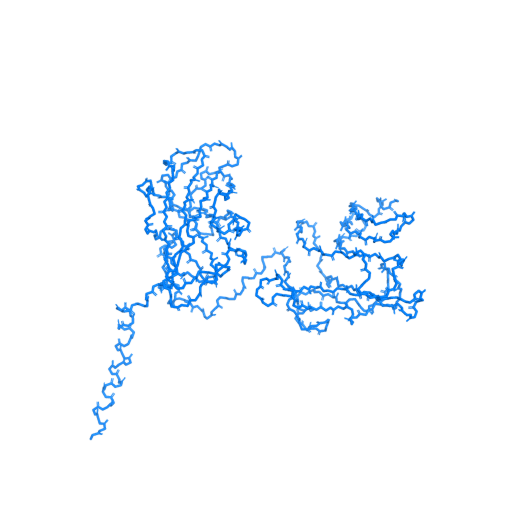-10.866 -16.393 1.00 80.31 218 HIS A CA 1
ATOM 1666 C C . HIS A 1 218 ? -8.243 -9.714 -17.410 1.00 80.31 218 HIS A C 1
ATOM 1668 O O . HIS A 1 218 ? -8.258 -8.537 -17.046 1.00 80.31 218 HIS A O 1
ATOM 1674 N N . GLY A 1 219 ? -8.194 -10.015 -18.710 1.00 81.56 219 GLY A N 1
ATOM 1675 C CA . GLY A 1 219 ? -8.104 -9.026 -19.786 1.00 81.56 219 GLY A CA 1
ATOM 1676 C C . GLY A 1 219 ? -6.682 -8.774 -20.280 1.00 81.56 219 GLY A C 1
ATOM 1677 O O . GLY A 1 219 ? -6.454 -7.781 -20.975 1.00 81.56 219 GLY A O 1
ATOM 1678 N N . TRP A 1 220 ? -5.741 -9.656 -19.938 1.00 89.50 220 TRP A N 1
ATOM 1679 C CA . TRP A 1 220 ? -4.421 -9.693 -20.554 1.00 89.50 220 TRP A CA 1
ATOM 1680 C C . TRP A 1 220 ? -4.451 -10.474 -21.864 1.00 89.50 220 TRP A C 1
ATOM 1682 O O . TRP A 1 220 ? -5.192 -11.441 -22.031 1.00 89.50 220 TRP A O 1
ATOM 1692 N N . LEU A 1 221 ? -3.599 -10.065 -22.791 1.00 89.06 221 LEU A N 1
ATOM 1693 C CA . LEU A 1 221 ? -3.383 -10.697 -24.076 1.00 89.06 221 LEU A CA 1
ATOM 1694 C C . LEU A 1 221 ? -1.887 -10.943 -24.241 1.00 89.06 221 LEU A C 1
ATOM 1696 O O . LEU A 1 221 ? -1.094 -10.006 -24.319 1.00 89.06 221 LEU A O 1
ATOM 1700 N N . VAL A 1 222 ? -1.508 -12.215 -24.315 1.00 90.69 222 VAL A N 1
ATOM 1701 C CA . VAL A 1 222 ? -0.151 -12.602 -24.700 1.00 90.69 222 VAL A CA 1
ATOM 1702 C C . VAL A 1 222 ? -0.007 -12.418 -26.203 1.00 90.69 222 VAL A C 1
ATOM 1704 O O . VAL A 1 222 ? -0.760 -13.001 -26.989 1.00 90.69 222 VAL A O 1
ATOM 1707 N N . ARG A 1 223 ? 0.962 -11.601 -26.612 1.00 87.19 223 ARG A N 1
ATOM 1708 C CA . ARG A 1 223 ? 1.192 -11.310 -28.021 1.00 87.19 223 ARG A CA 1
ATOM 1709 C C . ARG A 1 223 ? 1.785 -12.527 -28.725 1.00 87.19 223 ARG A C 1
ATOM 1711 O O . ARG A 1 223 ? 2.850 -13.017 -28.366 1.00 87.19 223 ARG A O 1
ATOM 1718 N N . THR A 1 224 ? 1.093 -12.969 -29.766 1.00 79.06 224 THR A N 1
ATOM 1719 C CA . THR A 1 224 ? 1.551 -13.999 -30.718 1.00 79.06 224 THR A CA 1
ATOM 1720 C C . THR A 1 224 ? 1.326 -13.568 -32.172 1.00 79.06 224 THR A C 1
ATOM 1722 O O . THR A 1 224 ? 1.524 -14.358 -33.086 1.00 79.06 224 THR A O 1
ATOM 1725 N N . SER A 1 225 ? 0.886 -12.321 -32.378 1.00 64.69 225 SER A N 1
ATOM 1726 C CA . SER A 1 225 ? 0.491 -11.751 -33.666 1.00 64.69 225 SER A CA 1
ATOM 1727 C C . SER A 1 225 ? 1.513 -10.751 -34.215 1.00 64.69 225 SER A C 1
ATOM 1729 O O . SER A 1 225 ? 2.248 -10.101 -33.457 1.00 64.69 225 SER A O 1
ATOM 1731 N N . ASP A 1 226 ? 1.464 -10.564 -35.531 1.00 52.59 226 ASP A N 1
ATOM 1732 C CA . ASP A 1 226 ? 2.340 -9.678 -36.306 1.00 52.59 226 ASP A CA 1
ATOM 1733 C C . ASP A 1 226 ? 2.061 -8.183 -36.036 1.00 52.59 226 ASP A C 1
ATOM 1735 O O . ASP A 1 226 ? 1.056 -7.821 -35.417 1.00 52.59 226 ASP A O 1
ATOM 1739 N N . GLY A 1 227 ? 2.979 -7.300 -36.450 1.00 58.12 227 GLY A N 1
ATOM 1740 C CA . GLY A 1 227 ? 2.896 -5.838 -36.281 1.00 58.12 227 GLY A CA 1
ATOM 1741 C C . GLY A 1 227 ? 4.104 -5.220 -35.560 1.00 58.12 227 GLY A C 1
ATOM 1742 O O . GLY A 1 227 ? 5.008 -5.925 -35.113 1.00 58.12 227 GLY A O 1
ATOM 1743 N N . GLY A 1 228 ? 4.118 -3.896 -35.403 1.00 57.03 228 GLY A N 1
ATOM 1744 C CA . GLY A 1 228 ? 5.165 -3.171 -34.666 1.00 57.03 228 GLY A CA 1
ATOM 1745 C C . GLY A 1 228 ? 4.770 -2.812 -33.222 1.00 57.03 228 GLY A C 1
ATOM 1746 O O . GLY A 1 228 ? 3.595 -2.936 -32.873 1.00 57.03 228 GLY A O 1
ATOM 1747 N N . PRO A 1 229 ? 5.721 -2.345 -32.388 1.00 71.56 229 PRO A N 1
ATOM 1748 C CA . PRO A 1 229 ? 7.176 -2.380 -32.591 1.00 71.56 229 PRO A CA 1
ATOM 1749 C C . PRO A 1 229 ? 7.742 -3.803 -32.424 1.00 71.56 229 PRO A C 1
ATOM 1751 O O . PRO A 1 229 ? 7.028 -4.703 -31.978 1.00 71.56 229 PRO A O 1
ATOM 1754 N N . GLY A 1 230 ? 9.013 -3.991 -32.797 1.00 81.25 230 GLY A N 1
ATOM 1755 C CA . GLY A 1 230 ? 9.756 -5.256 -32.713 1.00 81.25 230 GLY A CA 1
ATOM 1756 C C . GLY A 1 230 ? 9.912 -5.984 -34.051 1.00 81.25 230 GLY A C 1
ATOM 1757 O O . GLY A 1 230 ? 9.361 -5.578 -35.071 1.00 81.25 230 GLY A O 1
ATOM 1758 N N . ILE A 1 231 ? 10.694 -7.065 -34.049 1.00 87.06 231 ILE A N 1
ATOM 1759 C CA . ILE A 1 231 ? 10.901 -7.908 -35.235 1.00 87.06 231 ILE A CA 1
ATOM 1760 C C . ILE A 1 231 ? 9.621 -8.718 -35.512 1.00 87.06 231 ILE A C 1
ATOM 1762 O O . ILE A 1 231 ? 9.115 -9.426 -34.643 1.00 87.06 231 ILE A O 1
ATOM 1766 N N . GLU A 1 232 ? 9.069 -8.580 -36.715 1.00 84.62 232 GLU A N 1
ATOM 1767 C CA . GLU A 1 232 ? 7.854 -9.295 -37.134 1.00 84.62 232 GLU A CA 1
ATOM 1768 C C . GLU A 1 232 ? 8.039 -10.817 -37.062 1.00 84.62 232 GLU A C 1
ATOM 1770 O O . GLU A 1 232 ? 9.146 -11.311 -37.258 1.00 84.62 232 GLU A O 1
ATOM 1775 N N . ASP A 1 233 ? 6.963 -11.566 -36.817 1.00 84.56 233 ASP A N 1
ATOM 1776 C CA . ASP A 1 233 ? 6.939 -13.038 -36.763 1.00 84.56 233 ASP A CA 1
ATOM 1777 C C . ASP A 1 233 ? 7.829 -13.699 -35.689 1.00 84.56 233 ASP A C 1
ATOM 1779 O O . ASP A 1 233 ? 8.044 -14.911 -35.734 1.00 84.56 233 ASP A O 1
ATOM 1783 N N . THR A 1 234 ? 8.366 -12.948 -34.719 1.00 89.88 234 THR A N 1
ATOM 1784 C CA . THR A 1 234 ? 9.222 -13.518 -33.657 1.00 89.88 234 THR A CA 1
ATOM 1785 C C . THR A 1 234 ? 8.609 -13.454 -32.256 1.00 89.88 234 THR A C 1
ATOM 1787 O O . THR A 1 234 ? 9.289 -13.744 -31.272 1.00 89.88 234 THR A O 1
ATOM 1790 N N . TRP A 1 235 ? 7.338 -13.068 -32.126 1.00 91.69 235 TRP A N 1
ATOM 1791 C CA . TRP A 1 235 ? 6.639 -13.010 -30.838 1.00 91.69 235 TRP A CA 1
ATOM 1792 C C . TRP A 1 235 ? 6.181 -14.400 -30.395 1.00 91.69 235 TRP A C 1
ATOM 1794 O O . TRP A 1 235 ? 5.456 -15.079 -31.119 1.00 91.69 235 TRP A O 1
ATOM 1804 N N . SER A 1 236 ? 6.579 -14.818 -29.193 1.00 92.38 236 SER A N 1
ATOM 1805 C CA . SER A 1 236 ? 6.254 -16.135 -28.646 1.00 92.38 236 SER A CA 1
ATOM 1806 C C . SER A 1 236 ? 5.701 -16.052 -27.228 1.00 92.38 236 SER A C 1
ATOM 1808 O O . SER A 1 236 ? 6.242 -15.374 -26.353 1.00 92.38 236 SER A O 1
ATOM 1810 N N . ALA A 1 237 ? 4.651 -16.837 -26.984 1.00 93.00 237 ALA A N 1
ATOM 1811 C CA . ALA A 1 237 ? 4.096 -17.050 -25.654 1.00 93.00 237 ALA A CA 1
ATOM 1812 C C . ALA A 1 237 ? 5.061 -17.810 -24.725 1.00 93.00 237 ALA A C 1
ATOM 1814 O O . ALA A 1 237 ? 4.944 -17.690 -23.510 1.00 93.00 237 ALA A O 1
ATOM 1815 N N . ASP A 1 238 ? 6.031 -18.554 -25.268 1.00 93.88 238 ASP A N 1
ATOM 1816 C CA . ASP A 1 238 ? 6.986 -19.338 -24.469 1.00 93.88 238 ASP A CA 1
ATOM 1817 C C . ASP A 1 238 ? 7.921 -18.447 -23.635 1.00 93.88 238 ASP A C 1
ATOM 1819 O O . ASP A 1 238 ? 8.458 -18.878 -22.614 1.00 93.88 238 ASP A O 1
ATOM 1823 N N . GLY A 1 239 ? 8.099 -17.189 -24.050 1.00 95.19 239 GLY A N 1
ATOM 1824 C CA . GLY A 1 239 ? 8.842 -16.186 -23.293 1.00 95.19 239 GLY A CA 1
ATOM 1825 C C . GLY A 1 239 ? 8.035 -15.521 -22.173 1.00 95.19 239 GLY A C 1
ATOM 1826 O O . GLY A 1 239 ? 8.601 -14.697 -21.461 1.00 95.19 239 GLY A O 1
ATOM 1827 N N . VAL A 1 240 ? 6.749 -15.851 -22.002 1.00 97.81 240 VAL A N 1
ATOM 1828 C CA . VAL A 1 240 ? 5.877 -15.301 -20.953 1.00 97.81 240 VAL A CA 1
ATOM 1829 C C . VAL A 1 240 ? 5.686 -16.333 -19.847 1.00 97.81 240 VAL A C 1
ATOM 1831 O O . VAL A 1 240 ? 5.051 -17.372 -20.038 1.00 97.81 240 VAL A O 1
ATOM 1834 N N . THR A 1 241 ? 6.227 -16.052 -18.666 1.00 97.56 241 THR A N 1
ATOM 1835 C CA . THR A 1 241 ? 6.163 -16.968 -17.523 1.00 97.56 241 THR A CA 1
ATOM 1836 C C . THR A 1 241 ? 5.810 -16.248 -16.229 1.00 97.56 241 THR A C 1
ATOM 1838 O O . THR A 1 241 ? 5.906 -15.027 -16.133 1.00 97.56 241 THR A O 1
ATOM 1841 N N . PHE A 1 242 ? 5.404 -17.034 -15.231 1.00 96.50 242 PHE A N 1
ATOM 1842 C CA . PHE A 1 242 ? 4.975 -16.552 -13.919 1.00 96.50 242 PHE A CA 1
ATOM 1843 C C . PHE A 1 242 ? 5.763 -17.252 -12.803 1.00 96.50 242 PHE A C 1
ATOM 1845 O O . PHE A 1 242 ? 5.215 -18.070 -12.064 1.00 96.50 242 PHE A O 1
ATOM 1852 N N . PRO A 1 243 ? 7.094 -17.060 -12.725 1.00 94.94 243 PRO A N 1
ATOM 1853 C CA . PRO A 1 243 ? 7.893 -17.698 -11.690 1.00 94.94 243 PRO A CA 1
ATOM 1854 C C . PRO A 1 243 ? 7.509 -17.177 -10.304 1.00 94.94 243 PRO A C 1
ATOM 1856 O O . PRO A 1 243 ? 7.171 -16.004 -10.136 1.00 94.94 243 PRO A O 1
ATOM 1859 N N . ALA A 1 244 ? 7.625 -18.050 -9.303 1.00 90.12 244 ALA A N 1
ATOM 1860 C CA . ALA A 1 244 ? 7.571 -17.636 -7.908 1.00 90.12 244 ALA A CA 1
ATOM 1861 C C . ALA A 1 244 ? 8.695 -16.632 -7.632 1.00 90.12 244 ALA A C 1
ATOM 1863 O O . ALA A 1 244 ? 9.847 -16.864 -8.011 1.00 90.12 244 ALA A O 1
ATOM 1864 N N . GLN A 1 245 ? 8.363 -15.539 -6.953 1.00 85.19 245 GLN A N 1
ATOM 1865 C CA . GLN A 1 245 ? 9.323 -14.513 -6.597 1.00 85.19 245 GLN A CA 1
ATOM 1866 C C . GLN A 1 245 ? 9.682 -14.632 -5.123 1.00 85.19 245 GLN A C 1
ATOM 1868 O O . GLN A 1 245 ? 8.831 -14.550 -4.246 1.00 85.19 245 GLN A O 1
ATOM 1873 N N . LYS A 1 246 ? 10.978 -14.819 -4.859 1.00 76.75 246 LYS A N 1
ATOM 1874 C CA . LYS A 1 246 ? 11.513 -15.159 -3.530 1.00 76.75 246 LYS A CA 1
ATOM 1875 C C . LYS A 1 246 ? 11.103 -14.173 -2.426 1.00 76.75 246 LYS A C 1
ATOM 1877 O O . LYS A 1 246 ? 10.950 -14.589 -1.283 1.00 76.75 246 LYS A O 1
ATOM 1882 N N . ASP A 1 247 ? 10.936 -12.905 -2.789 1.00 73.75 247 ASP A N 1
ATOM 1883 C CA . ASP A 1 247 ? 10.624 -11.804 -1.872 1.00 73.75 247 ASP A CA 1
ATOM 1884 C C . ASP A 1 247 ? 9.182 -11.287 -2.038 1.00 73.75 247 ASP A C 1
ATOM 1886 O O . ASP A 1 247 ? 8.869 -10.172 -1.617 1.00 73.75 247 ASP A O 1
ATOM 1890 N N . ALA A 1 248 ? 8.320 -12.042 -2.725 1.00 66.25 248 ALA A N 1
ATOM 1891 C CA . ALA A 1 248 ? 6.905 -11.720 -2.829 1.00 66.25 248 ALA A CA 1
ATOM 1892 C C . ALA A 1 248 ? 6.125 -12.291 -1.636 1.00 66.25 248 ALA A C 1
ATOM 1894 O O . ALA A 1 248 ? 6.481 -13.327 -1.078 1.00 66.25 248 ALA A O 1
ATOM 1895 N N . LEU A 1 249 ? 5.038 -11.607 -1.274 1.00 53.16 249 LEU A N 1
ATOM 1896 C CA . LEU A 1 249 ? 4.118 -12.035 -0.223 1.00 53.16 249 LEU A CA 1
ATOM 1897 C C . LEU A 1 249 ? 3.499 -13.397 -0.580 1.00 53.16 249 LEU A C 1
ATOM 1899 O O . LEU A 1 249 ? 2.899 -13.543 -1.645 1.00 53.16 249 LEU A O 1
ATOM 1903 N N . GLY A 1 250 ? 3.614 -14.382 0.315 1.00 68.56 250 GLY A N 1
ATOM 1904 C CA . GLY A 1 250 ? 3.032 -15.719 0.136 1.00 68.56 250 GLY A CA 1
ATOM 1905 C C . GLY A 1 250 ? 3.715 -16.552 -0.957 1.00 68.56 250 GLY A C 1
ATOM 1906 O O . GLY A 1 250 ? 4.935 -16.684 -0.982 1.00 68.56 250 GLY A O 1
ATOM 1907 N N . ASP A 1 251 ? 2.922 -17.145 -1.848 1.00 67.25 251 ASP A N 1
ATOM 1908 C CA . ASP A 1 251 ? 3.364 -17.838 -3.068 1.00 67.25 251 ASP A CA 1
ATOM 1909 C C . ASP A 1 251 ? 3.391 -16.894 -4.285 1.00 67.25 251 ASP A C 1
ATOM 1911 O O . ASP A 1 251 ? 3.180 -17.310 -5.427 1.00 67.25 251 ASP A O 1
ATOM 1915 N N . GLY A 1 252 ? 3.641 -15.605 -4.027 1.00 77.06 252 GLY A N 1
ATOM 1916 C CA . GLY A 1 252 ? 3.588 -14.542 -5.017 1.00 77.06 252 GLY A CA 1
ATOM 1917 C C . GLY A 1 252 ? 4.467 -14.815 -6.236 1.00 77.06 252 GLY A C 1
ATOM 1918 O O . GLY A 1 252 ? 5.625 -15.230 -6.137 1.00 77.06 252 GLY A O 1
ATOM 1919 N N . GLN A 1 253 ? 3.892 -14.557 -7.404 1.00 89.94 253 GLN A N 1
ATOM 1920 C CA . GLN A 1 253 ? 4.547 -14.691 -8.695 1.00 89.94 253 GLN A CA 1
ATOM 1921 C C . GLN A 1 253 ? 4.820 -13.307 -9.287 1.00 89.94 253 GLN A C 1
ATOM 1923 O O . GLN A 1 253 ? 4.353 -12.282 -8.790 1.00 89.94 253 GLN A O 1
ATOM 1928 N N . VAL A 1 254 ? 5.621 -13.270 -10.344 1.00 93.75 254 VAL A N 1
ATOM 1929 C CA . VAL A 1 254 ? 5.848 -12.063 -11.145 1.00 93.75 254 VAL A CA 1
ATOM 1930 C C . VAL A 1 254 ? 5.635 -12.385 -12.609 1.00 93.75 254 VAL A C 1
ATOM 1932 O O . VAL A 1 254 ? 5.965 -13.481 -13.049 1.00 93.75 254 VAL A O 1
ATOM 1935 N N . LEU A 1 255 ? 5.146 -11.421 -13.386 1.00 96.50 255 LEU A N 1
ATOM 1936 C CA . LEU A 1 255 ? 5.249 -11.511 -14.836 1.00 96.50 255 LEU A CA 1
ATOM 1937 C C . LEU A 1 255 ? 6.726 -11.450 -15.231 1.00 96.50 255 LEU A C 1
ATOM 1939 O O . LEU A 1 255 ? 7.414 -10.468 -14.955 1.00 96.50 255 LEU A O 1
ATOM 1943 N N . ASN A 1 256 ? 7.195 -12.488 -15.909 1.00 96.62 256 ASN A N 1
ATOM 1944 C CA . ASN A 1 256 ? 8.521 -12.541 -16.496 1.00 96.62 256 ASN A CA 1
ATOM 1945 C C . ASN A 1 256 ? 8.404 -12.612 -18.023 1.00 96.62 256 ASN A C 1
ATOM 1947 O O . ASN A 1 256 ? 7.772 -13.523 -18.561 1.00 96.62 256 ASN A O 1
ATOM 1951 N N . LEU A 1 257 ? 9.042 -11.659 -18.707 1.00 97.25 257 LEU A N 1
ATOM 1952 C CA . LEU A 1 257 ? 9.133 -11.595 -20.164 1.00 97.25 257 LEU A CA 1
ATOM 1953 C C . LEU A 1 257 ? 10.572 -11.884 -20.588 1.00 97.25 257 LEU A C 1
ATOM 1955 O O . LEU A 1 257 ? 11.502 -11.217 -20.137 1.00 97.25 257 LEU A O 1
ATOM 1959 N N . ARG A 1 258 ? 10.765 -12.875 -21.459 1.00 95.62 258 ARG A N 1
ATOM 1960 C CA . ARG A 1 258 ? 12.084 -13.272 -21.955 1.00 95.62 258 ARG A CA 1
ATOM 1961 C C . ARG A 1 258 ? 12.170 -13.120 -23.465 1.00 95.62 258 ARG A C 1
ATOM 1963 O O . ARG A 1 258 ? 11.345 -13.660 -24.195 1.00 95.62 258 ARG A O 1
ATOM 1970 N N . ALA A 1 259 ? 13.218 -12.436 -23.908 1.00 94.12 259 ALA A N 1
ATOM 1971 C CA . ALA A 1 259 ? 13.640 -12.396 -25.300 1.00 94.12 259 ALA A CA 1
ATOM 1972 C C . ALA A 1 259 ? 14.945 -13.188 -25.483 1.00 94.12 259 ALA A C 1
ATOM 1974 O O . ALA A 1 259 ? 15.727 -13.353 -24.540 1.00 94.12 259 ALA A O 1
ATOM 1975 N N . SER A 1 260 ? 15.185 -13.679 -26.696 1.00 94.12 260 SER A N 1
ATOM 1976 C CA . SER A 1 260 ? 16.460 -14.267 -27.112 1.00 94.12 260 SER A CA 1
ATOM 1977 C C . SER A 1 260 ? 16.763 -13.900 -28.559 1.00 94.12 260 SER A C 1
ATOM 1979 O O . SER A 1 260 ? 15.850 -13.651 -29.340 1.00 94.12 260 SER A O 1
ATOM 1981 N N . THR A 1 261 ? 18.040 -13.843 -28.923 1.00 92.88 261 THR A N 1
ATOM 1982 C CA . THR A 1 261 ? 18.471 -13.657 -30.310 1.00 92.88 261 THR A CA 1
ATOM 1983 C C . THR A 1 261 ? 19.850 -14.277 -30.520 1.00 92.88 261 THR A C 1
ATOM 1985 O O . THR A 1 261 ? 20.640 -14.382 -29.581 1.00 92.88 261 THR A O 1
ATOM 1988 N N . ASP A 1 262 ? 20.129 -14.711 -31.747 1.00 92.31 262 ASP A N 1
ATOM 1989 C CA . ASP A 1 262 ? 21.466 -15.076 -32.229 1.00 92.31 262 ASP A CA 1
ATOM 1990 C C . ASP A 1 262 ? 22.026 -14.041 -33.227 1.00 92.31 262 ASP A C 1
ATOM 1992 O O . ASP A 1 262 ? 23.012 -14.300 -33.918 1.00 92.31 262 ASP A O 1
ATOM 1996 N N . GLY A 1 263 ? 21.377 -12.874 -33.319 1.00 89.88 263 GLY A N 1
ATOM 1997 C CA . GLY A 1 263 ? 21.665 -11.823 -34.293 1.00 89.88 263 GLY A CA 1
ATOM 1998 C C . GLY A 1 263 ? 20.922 -11.980 -35.625 1.00 89.88 263 GLY A C 1
ATOM 1999 O O . GLY A 1 263 ? 21.057 -11.126 -36.501 1.00 89.88 263 GLY A O 1
ATOM 2000 N N . THR A 1 264 ? 20.122 -13.037 -35.804 1.00 92.19 264 THR A N 1
ATOM 2001 C CA . THR A 1 264 ? 19.281 -13.245 -36.992 1.00 92.19 264 THR A CA 1
ATOM 2002 C C . THR A 1 264 ? 17.791 -13.164 -36.652 1.00 92.19 264 THR A C 1
ATOM 2004 O O . THR A 1 264 ? 17.375 -13.457 -35.531 1.00 92.19 264 THR A O 1
ATOM 2007 N N . LYS A 1 265 ? 16.942 -12.823 -37.637 1.00 90.69 265 LYS A N 1
ATOM 2008 C CA . LYS A 1 265 ? 15.474 -12.878 -37.470 1.00 90.69 265 LYS A CA 1
ATOM 2009 C C . LYS A 1 265 ? 15.012 -14.282 -37.055 1.00 90.69 265 LYS A C 1
ATOM 2011 O O . LYS A 1 265 ? 14.192 -14.406 -36.157 1.00 90.69 265 LYS A O 1
ATOM 2016 N N . ALA A 1 266 ? 15.560 -15.326 -37.681 1.00 92.81 266 ALA A N 1
ATOM 2017 C CA . ALA A 1 266 ? 15.150 -16.711 -37.444 1.00 92.81 266 ALA A CA 1
ATOM 2018 C C . ALA A 1 266 ? 15.507 -17.221 -36.037 1.00 92.81 266 ALA A C 1
ATOM 2020 O O . ALA A 1 266 ? 14.762 -18.019 -35.477 1.00 92.81 266 ALA A O 1
ATOM 2021 N N . GLY A 1 267 ? 16.623 -16.763 -35.466 1.00 93.19 267 GLY A N 1
ATOM 2022 C CA . GLY A 1 267 ? 17.025 -17.093 -34.098 1.00 93.19 267 GLY A CA 1
ATOM 2023 C C . GLY A 1 267 ? 16.516 -16.116 -33.040 1.00 93.19 267 GLY A C 1
ATOM 2024 O O . GLY A 1 267 ? 16.932 -16.214 -31.887 1.00 93.19 267 GLY A O 1
ATOM 2025 N N . THR A 1 268 ? 15.641 -15.173 -33.403 1.00 93.19 268 THR A N 1
ATOM 2026 C CA . THR A 1 268 ? 15.066 -14.211 -32.461 1.00 93.19 268 THR A CA 1
ATOM 2027 C C . THR A 1 268 ? 13.730 -14.702 -31.912 1.00 93.19 268 THR A C 1
ATOM 2029 O O . THR A 1 268 ? 12.872 -15.155 -32.663 1.00 93.19 268 THR A O 1
ATOM 2032 N N . THR A 1 269 ? 13.524 -14.547 -30.604 1.00 94.12 269 THR A N 1
ATOM 2033 C CA . THR A 1 269 ? 12.214 -14.643 -29.952 1.00 94.12 269 THR A CA 1
ATOM 2034 C C . THR A 1 269 ? 11.983 -13.439 -29.042 1.00 94.12 269 THR A C 1
ATOM 2036 O O . THR A 1 269 ? 12.897 -12.967 -28.367 1.00 94.12 269 THR A O 1
ATOM 2039 N N . GLN A 1 270 ? 10.759 -12.919 -29.043 1.00 94.12 270 GLN A N 1
ATOM 2040 C CA . GLN A 1 270 ? 10.320 -11.764 -28.261 1.00 94.12 270 GLN A CA 1
ATOM 2041 C C . GLN A 1 270 ? 9.077 -12.134 -27.443 1.00 94.12 270 GLN A C 1
ATOM 2043 O O . GLN A 1 270 ? 8.302 -13.000 -27.848 1.00 94.12 270 GLN A O 1
ATOM 2048 N N . ALA A 1 271 ? 8.856 -11.454 -26.319 1.00 95.19 271 ALA A N 1
ATOM 2049 C CA . ALA A 1 271 ? 7.715 -11.691 -25.439 1.00 95.19 271 ALA A CA 1
ATOM 2050 C C . ALA A 1 271 ? 7.043 -10.370 -25.060 1.00 95.19 271 ALA A C 1
ATOM 2052 O O . ALA A 1 271 ? 7.714 -9.417 -24.674 1.00 95.19 271 ALA A O 1
ATOM 2053 N N . SER A 1 272 ? 5.717 -10.313 -25.178 1.00 93.19 272 SER A N 1
ATOM 2054 C CA . SER A 1 272 ? 4.918 -9.140 -24.818 1.00 93.19 272 SER A CA 1
ATOM 2055 C C . SER A 1 272 ? 3.557 -9.575 -24.290 1.00 93.19 272 SER A C 1
ATOM 2057 O O . SER A 1 272 ? 2.958 -10.544 -24.769 1.00 93.19 272 SER A O 1
ATOM 2059 N N . VAL A 1 273 ? 3.081 -8.836 -23.294 1.00 92.38 273 VAL A N 1
ATOM 2060 C CA . VAL A 1 273 ? 1.732 -8.939 -22.749 1.00 92.38 273 VAL A CA 1
ATOM 2061 C C . VAL A 1 273 ? 1.115 -7.547 -22.803 1.00 92.38 273 VAL A C 1
ATOM 2063 O O . VAL A 1 273 ? 1.709 -6.588 -22.317 1.00 92.38 273 VAL A O 1
ATOM 2066 N N . GLY A 1 274 ? -0.061 -7.440 -23.416 1.00 89.50 274 GLY A N 1
ATOM 2067 C CA . GLY A 1 274 ? -0.857 -6.214 -23.494 1.00 89.50 274 GLY A CA 1
ATOM 2068 C C . GLY A 1 274 ? -2.268 -6.438 -22.962 1.00 89.50 274 GLY A C 1
ATOM 2069 O O . GLY A 1 274 ? -2.607 -7.540 -22.537 1.00 89.50 274 GLY A O 1
ATOM 2070 N N . THR A 1 275 ? -3.118 -5.415 -22.982 1.00 85.56 275 THR A N 1
ATOM 2071 C CA . THR A 1 275 ? -4.533 -5.565 -22.611 1.00 85.56 275 THR A CA 1
ATOM 2072 C C . THR A 1 275 ? -5.384 -5.900 -23.839 1.00 85.56 275 THR A C 1
ATOM 2074 O O . THR A 1 275 ? -5.103 -5.456 -24.948 1.00 85.56 275 THR A O 1
ATOM 2077 N N . SER A 1 276 ? -6.445 -6.694 -23.664 1.00 76.19 276 SER A N 1
ATOM 2078 C CA . SER A 1 276 ? -7.301 -7.148 -24.774 1.00 76.19 276 SER A CA 1
ATOM 2079 C C . SER A 1 276 ? -8.377 -6.140 -25.206 1.00 76.19 276 SER A C 1
ATOM 2081 O O . SER A 1 276 ? -9.057 -6.365 -26.203 1.00 76.19 276 SER A O 1
ATOM 2083 N N . GLY A 1 277 ? -8.585 -5.056 -24.451 1.00 68.50 277 GLY A N 1
ATOM 2084 C CA . GLY A 1 277 ? -9.646 -4.083 -24.748 1.00 68.50 277 GLY A CA 1
ATOM 2085 C C . GLY A 1 277 ? -9.907 -3.038 -23.665 1.00 68.50 277 GLY A C 1
ATOM 2086 O O . GLY A 1 277 ? -11.031 -2.555 -23.549 1.00 68.50 277 GLY A O 1
ATOM 2087 N N . ARG A 1 278 ? -8.907 -2.710 -22.837 1.00 64.56 278 ARG A N 1
ATOM 2088 C CA . ARG A 1 278 ? -9.039 -1.681 -21.797 1.00 64.56 278 ARG A CA 1
ATOM 2089 C C . ARG A 1 278 ? -8.280 -0.431 -22.228 1.00 64.56 278 ARG A C 1
ATOM 2091 O O . ARG A 1 278 ? -7.054 -0.429 -22.201 1.00 64.56 278 ARG A O 1
ATOM 2098 N N . GLU A 1 279 ? -9.009 0.618 -22.596 1.00 63.56 279 GLU A N 1
ATOM 2099 C CA . GLU A 1 279 ? -8.450 1.961 -22.762 1.00 63.56 279 GLU A CA 1
ATOM 2100 C C . GLU A 1 279 ? -8.573 2.702 -21.424 1.00 63.56 279 GLU A C 1
ATOM 2102 O O . GLU A 1 279 ? -9.648 3.170 -21.043 1.00 63.56 279 GLU A O 1
ATOM 2107 N N . PHE A 1 280 ? -7.475 2.776 -20.670 1.00 67.81 280 PHE A N 1
ATOM 2108 C CA . PHE A 1 280 ? -7.405 3.635 -19.489 1.00 67.81 280 PHE A CA 1
ATOM 2109 C C . PHE A 1 280 ? -7.368 5.088 -19.960 1.00 67.81 280 PHE A C 1
ATOM 2111 O O . PHE A 1 280 ? -6.417 5.510 -20.609 1.00 67.81 280 PHE A O 1
ATOM 2118 N N . ARG A 1 281 ? -8.430 5.849 -19.677 1.00 65.44 281 ARG A N 1
ATOM 2119 C CA . ARG A 1 281 ? -8.567 7.224 -20.181 1.00 65.44 281 ARG A CA 1
ATOM 2120 C C . ARG A 1 281 ? -7.903 8.263 -19.278 1.00 65.44 281 ARG A C 1
ATOM 2122 O O . ARG A 1 281 ? -7.343 9.240 -19.763 1.00 65.44 281 ARG A O 1
ATOM 2129 N N . SER A 1 282 ? -8.002 8.091 -17.963 1.00 71.81 282 SER A N 1
ATOM 2130 C CA . SER A 1 282 ? -7.408 8.979 -16.959 1.00 71.81 282 SER A CA 1
ATOM 2131 C C . SER A 1 282 ? -7.155 8.181 -15.686 1.00 71.81 282 SER A C 1
ATOM 2133 O O . SER A 1 282 ? -8.031 7.430 -15.260 1.00 71.81 282 SER A O 1
ATOM 2135 N N . GLY A 1 283 ? -5.973 8.321 -15.092 1.00 74.25 283 GLY A N 1
ATOM 2136 C CA . GLY A 1 283 ? -5.620 7.610 -13.867 1.00 74.25 283 GLY A CA 1
ATOM 2137 C C . GLY A 1 283 ? -4.124 7.631 -13.581 1.00 74.25 283 GLY A C 1
ATOM 2138 O O . GLY A 1 283 ? -3.334 8.151 -14.367 1.00 74.25 283 GLY A O 1
ATOM 2139 N N . THR A 1 284 ? -3.756 7.039 -12.451 1.00 79.44 284 THR A N 1
ATOM 2140 C CA . THR A 1 284 ? -2.369 6.834 -12.028 1.00 79.44 284 THR A CA 1
ATOM 2141 C C . THR A 1 284 ? -2.086 5.341 -12.054 1.00 79.44 284 THR A C 1
ATOM 2143 O O . THR A 1 284 ? -2.912 4.557 -11.586 1.00 79.44 284 THR A O 1
ATOM 2146 N N . TYR A 1 285 ? -0.922 4.939 -12.561 1.00 83.75 285 TYR A N 1
ATOM 2147 C CA . TYR A 1 285 ? -0.422 3.584 -12.361 1.00 83.75 285 TYR A CA 1
ATOM 2148 C C . TYR A 1 285 ? 0.713 3.587 -11.338 1.00 83.75 285 TYR A C 1
ATOM 2150 O O . TYR A 1 285 ? 1.460 4.556 -11.206 1.00 83.75 285 TYR A O 1
ATOM 2158 N N . ALA A 1 286 ? 0.863 2.466 -10.645 1.00 85.62 286 ALA A N 1
ATOM 2159 C CA . ALA A 1 286 ? 2.063 2.132 -9.899 1.00 85.62 286 ALA A CA 1
ATOM 2160 C C . ALA A 1 286 ? 2.489 0.731 -10.336 1.00 85.62 286 ALA A C 1
ATOM 2162 O O . ALA A 1 286 ? 1.697 -0.208 -10.270 1.00 85.62 286 ALA A O 1
ATOM 2163 N N . ALA A 1 287 ? 3.726 0.597 -10.804 1.00 88.56 287 ALA A N 1
ATOM 2164 C CA . ALA A 1 287 ? 4.283 -0.672 -11.247 1.00 88.56 287 ALA A CA 1
ATOM 2165 C C . ALA A 1 287 ? 5.673 -0.857 -10.637 1.00 88.56 287 ALA A C 1
ATOM 2167 O O . ALA A 1 287 ? 6.484 0.069 -10.620 1.00 88.56 287 ALA A O 1
ATOM 2168 N N . ARG A 1 288 ? 5.952 -2.064 -10.139 1.00 89.06 288 ARG A N 1
ATOM 2169 C CA . ARG A 1 288 ? 7.300 -2.469 -9.733 1.00 89.06 288 ARG A CA 1
ATOM 2170 C C . ARG A 1 288 ? 7.892 -3.301 -10.858 1.00 89.06 288 ARG A C 1
ATOM 2172 O O . ARG A 1 288 ? 7.436 -4.412 -11.103 1.00 89.06 288 ARG A O 1
ATOM 2179 N N . ILE A 1 289 ? 8.896 -2.752 -11.525 1.00 92.50 289 ILE A N 1
ATOM 2180 C CA . ILE A 1 289 ? 9.505 -3.349 -12.712 1.00 92.50 289 ILE A CA 1
ATOM 2181 C C . ILE A 1 289 ? 10.986 -3.569 -12.431 1.00 92.50 289 ILE A C 1
ATOM 2183 O O . ILE A 1 289 ? 11.635 -2.738 -11.795 1.00 92.50 289 ILE A O 1
ATOM 2187 N N . HIS A 1 290 ? 11.509 -4.699 -12.890 1.00 93.12 290 HIS A N 1
ATOM 2188 C CA . HIS A 1 290 ? 12.936 -4.975 -12.897 1.00 93.12 290 HIS A CA 1
ATOM 2189 C C . HIS A 1 290 ? 13.402 -5.067 -14.346 1.00 93.12 290 HIS A C 1
ATOM 2191 O O . HIS A 1 290 ? 12.998 -5.982 -15.063 1.00 93.12 290 HIS A O 1
ATOM 2197 N N . PHE A 1 291 ? 14.261 -4.137 -14.751 1.00 94.62 291 PHE A N 1
ATOM 2198 C CA . PHE A 1 291 ? 14.965 -4.204 -16.022 1.00 94.62 291 PHE A CA 1
ATOM 2199 C C . PHE A 1 291 ? 16.366 -4.780 -15.815 1.00 94.62 291 PHE A C 1
ATOM 2201 O O . PHE A 1 291 ? 17.011 -4.501 -14.805 1.00 94.62 291 PHE A O 1
ATOM 2208 N N . SER A 1 292 ? 16.826 -5.600 -16.754 1.00 93.06 292 SER A N 1
ATOM 2209 C CA . SER A 1 292 ? 18.124 -6.272 -16.676 1.00 93.06 292 SER A CA 1
ATOM 2210 C C . SER A 1 292 ? 19.167 -5.583 -17.548 1.00 93.06 292 SER A C 1
ATOM 2212 O O . SER A 1 292 ? 18.913 -5.314 -18.718 1.00 93.06 292 SER A O 1
ATOM 2214 N N . ASP A 1 293 ? 20.362 -5.362 -17.007 1.00 91.88 293 ASP A N 1
ATOM 2215 C CA . ASP A 1 293 ? 21.507 -4.866 -17.779 1.00 91.88 293 ASP A CA 1
ATOM 2216 C C . ASP A 1 293 ? 22.089 -5.952 -18.686 1.00 91.88 293 ASP A C 1
ATOM 2218 O O . ASP A 1 293 ? 22.279 -5.765 -19.888 1.00 91.88 293 ASP A O 1
ATOM 2222 N N . ASP A 1 294 ? 22.321 -7.121 -18.097 1.00 92.81 294 ASP A N 1
ATOM 2223 C CA . ASP A 1 294 ? 22.958 -8.252 -18.750 1.00 92.81 294 ASP A CA 1
ATOM 2224 C C . ASP A 1 294 ? 21.936 -9.310 -19.180 1.00 92.81 294 ASP A C 1
ATOM 2226 O O . ASP A 1 294 ? 20.912 -9.517 -18.511 1.00 92.81 294 ASP A O 1
ATOM 2230 N N . PRO A 1 295 ? 22.212 -10.050 -20.270 1.00 93.31 295 PRO A N 1
ATOM 2231 C CA . PRO A 1 295 ? 21.400 -11.198 -20.626 1.00 93.31 295 PRO A CA 1
ATOM 2232 C C . PRO A 1 295 ? 21.514 -12.277 -19.544 1.00 93.31 295 PRO A C 1
ATOM 2234 O O . PRO A 1 295 ? 22.590 -12.546 -19.011 1.00 93.31 295 PRO A O 1
ATOM 2237 N N . ALA A 1 296 ? 20.418 -12.993 -19.288 1.00 92.19 296 ALA A N 1
ATOM 2238 C CA . ALA A 1 296 ? 20.420 -14.124 -18.354 1.00 92.19 296 ALA A CA 1
ATOM 2239 C C . ALA A 1 296 ? 21.405 -15.249 -18.754 1.00 92.19 296 ALA A C 1
ATOM 2241 O O . ALA A 1 296 ? 21.767 -16.089 -17.932 1.00 92.19 296 ALA A O 1
ATOM 2242 N N . SER A 1 297 ? 21.802 -15.301 -20.028 1.00 94.31 297 SER A N 1
ATOM 2243 C CA . SER A 1 297 ? 22.800 -16.221 -20.574 1.00 94.31 297 SER A CA 1
ATOM 2244 C C . SER A 1 297 ? 23.282 -15.727 -21.938 1.00 94.31 297 SER A C 1
ATOM 2246 O O . SER A 1 297 ? 22.485 -15.168 -22.687 1.00 94.31 297 SER A O 1
ATOM 2248 N N . GLY A 1 298 ? 24.520 -16.046 -22.316 1.00 93.38 298 GLY A N 1
ATOM 2249 C CA . GLY A 1 298 ? 25.062 -15.727 -23.641 1.00 93.38 298 GLY A CA 1
ATOM 2250 C C . GLY A 1 298 ? 25.946 -14.481 -23.642 1.00 93.38 298 GLY A C 1
ATOM 2251 O O . GLY A 1 298 ? 26.450 -14.063 -22.602 1.00 93.38 298 GLY A O 1
ATOM 2252 N N . ARG A 1 299 ? 26.197 -13.934 -24.835 1.00 90.19 299 ARG A N 1
ATOM 2253 C CA . ARG A 1 299 ? 27.015 -12.726 -25.011 1.00 90.19 299 ARG A CA 1
ATOM 2254 C C . ARG A 1 299 ? 26.131 -11.485 -24.894 1.00 90.19 299 ARG A C 1
ATOM 2256 O O . ARG A 1 299 ? 25.009 -11.493 -25.379 1.00 90.19 299 ARG A O 1
ATOM 2263 N N . THR A 1 300 ? 26.660 -10.435 -24.273 1.00 87.19 300 THR A N 1
ATOM 2264 C CA . THR A 1 300 ? 26.040 -9.101 -24.273 1.00 87.19 300 THR A CA 1
ATOM 2265 C C . THR A 1 300 ? 26.373 -8.335 -25.565 1.00 87.19 300 THR A C 1
ATOM 2267 O O . THR A 1 300 ? 27.239 -8.768 -26.334 1.00 87.19 300 THR A O 1
ATOM 2270 N N . GLY A 1 301 ? 25.716 -7.194 -25.785 1.00 86.19 301 GLY A N 1
ATOM 2271 C CA . GLY A 1 301 ? 25.984 -6.264 -26.888 1.00 86.19 301 GLY A CA 1
ATOM 2272 C C . GLY A 1 301 ? 24.815 -6.043 -27.848 1.00 86.19 301 GLY A C 1
ATOM 2273 O O . GLY A 1 301 ? 24.838 -5.074 -28.602 1.00 86.19 301 GLY A O 1
ATOM 2274 N N . ASP A 1 302 ? 23.783 -6.888 -27.806 1.00 87.62 302 ASP A N 1
ATOM 2275 C CA . ASP A 1 302 ? 22.586 -6.686 -28.622 1.00 87.62 302 ASP A CA 1
ATOM 2276 C C . ASP A 1 302 ? 21.740 -5.527 -28.084 1.00 87.62 302 ASP A C 1
ATOM 2278 O O . ASP A 1 302 ? 21.553 -5.364 -26.874 1.00 87.62 302 ASP A O 1
ATOM 2282 N N . HIS A 1 303 ? 21.199 -4.729 -29.002 1.00 87.69 303 HIS A N 1
ATOM 2283 C CA . HIS A 1 303 ? 20.340 -3.588 -28.701 1.00 87.69 303 HIS A CA 1
ATOM 2284 C C . HIS A 1 303 ? 18.915 -4.066 -28.387 1.00 87.69 303 HIS A C 1
ATOM 2286 O O . HIS A 1 303 ? 18.025 -4.037 -29.237 1.00 87.69 303 HIS A O 1
ATOM 2292 N N . VAL A 1 304 ? 18.718 -4.555 -27.164 1.00 88.44 304 VAL A N 1
ATOM 2293 C CA . VAL A 1 304 ? 17.415 -4.997 -26.652 1.00 88.44 304 VAL A CA 1
ATOM 2294 C C . VAL A 1 304 ? 16.687 -3.818 -26.013 1.00 88.44 304 VAL A C 1
ATOM 2296 O O . VAL A 1 304 ? 17.285 -3.075 -25.238 1.00 88.44 304 VAL A O 1
ATOM 2299 N N . ASN A 1 305 ? 15.394 -3.674 -26.303 1.00 90.44 305 ASN A N 1
ATOM 2300 C CA . ASN A 1 305 ? 14.523 -2.716 -25.631 1.00 90.44 305 ASN A CA 1
ATOM 2301 C C . ASN A 1 305 ? 13.611 -3.455 -24.639 1.00 90.44 305 ASN A C 1
ATOM 2303 O O . ASN A 1 305 ? 12.926 -4.409 -25.015 1.00 90.44 305 ASN A O 1
ATOM 2307 N N . GLN A 1 306 ? 13.631 -3.041 -23.376 1.00 94.19 306 GLN A N 1
ATOM 2308 C CA . GLN A 1 306 ? 12.771 -3.554 -22.315 1.00 94.19 306 GLN A CA 1
ATOM 2309 C C . GLN A 1 306 ? 11.775 -2.470 -21.936 1.00 94.19 306 GLN A C 1
ATOM 2311 O O . GLN A 1 306 ? 12.163 -1.410 -21.455 1.00 94.19 306 GLN A O 1
ATOM 2316 N N . THR A 1 307 ? 10.489 -2.727 -22.147 1.00 92.94 307 THR A N 1
ATOM 2317 C CA . THR A 1 307 ? 9.496 -1.653 -22.140 1.00 92.94 307 THR A CA 1
ATOM 2318 C C . THR A 1 307 ? 8.364 -1.914 -21.162 1.00 92.94 307 THR A C 1
ATOM 2320 O O . THR A 1 307 ? 7.798 -3.008 -21.136 1.00 92.94 307 THR A O 1
ATOM 2323 N N . PHE A 1 308 ? 7.969 -0.874 -20.438 1.00 93.06 308 PHE A N 1
ATOM 2324 C CA . PHE A 1 308 ? 6.665 -0.774 -19.800 1.00 93.06 308 PHE A CA 1
ATOM 2325 C C . PHE A 1 308 ? 6.006 0.520 -20.259 1.00 93.06 308 PHE A C 1
ATOM 2327 O O . PHE A 1 308 ? 6.534 1.606 -20.024 1.00 93.06 308 PHE A O 1
ATOM 2334 N N . TYR A 1 309 ? 4.852 0.406 -20.901 1.00 89.44 309 TYR A N 1
ATOM 2335 C CA . TYR A 1 309 ? 4.166 1.555 -21.464 1.00 89.44 309 TYR A CA 1
ATOM 2336 C C . TYR A 1 309 ? 2.662 1.476 -21.259 1.00 89.44 309 TYR A C 1
ATOM 2338 O O . TYR A 1 309 ? 2.072 0.400 -21.136 1.00 89.44 309 TYR A O 1
ATOM 2346 N N . THR A 1 310 ? 2.034 2.644 -21.265 1.00 87.69 310 THR A N 1
ATOM 2347 C CA . THR A 1 310 ? 0.583 2.787 -21.343 1.00 87.69 310 THR A CA 1
ATOM 2348 C C . THR A 1 310 ? 0.257 3.636 -22.554 1.00 87.69 310 THR A C 1
ATOM 2350 O O . THR A 1 310 ? 0.659 4.794 -22.593 1.00 87.69 310 THR A O 1
ATOM 2353 N N . ILE A 1 311 ? -0.480 3.073 -23.509 1.00 82.94 311 ILE A N 1
ATOM 2354 C CA . ILE A 1 311 ? -0.965 3.779 -24.697 1.00 82.94 311 ILE A CA 1
ATOM 2355 C C . ILE A 1 311 ? -2.491 3.801 -24.641 1.00 82.94 311 ILE A C 1
ATOM 2357 O O . ILE A 1 311 ? -3.122 2.778 -24.363 1.00 82.94 311 ILE A O 1
ATOM 2361 N N . GLY A 1 312 ? -3.083 4.962 -24.901 1.00 81.81 312 GLY A N 1
ATOM 2362 C CA . GLY A 1 312 ? -4.527 5.158 -24.926 1.00 81.81 312 GLY A CA 1
ATOM 2363 C C . GLY A 1 312 ? -4.969 6.076 -26.061 1.00 81.81 312 GLY A C 1
ATOM 2364 O O . GLY A 1 312 ? -4.212 6.914 -26.542 1.00 81.81 312 GLY A O 1
ATOM 2365 N N . GLY A 1 313 ? -6.223 5.924 -26.486 1.00 78.44 313 GLY A N 1
ATOM 2366 C CA . GLY A 1 313 ? -6.836 6.773 -27.505 1.00 78.44 313 GLY A CA 1
ATOM 2367 C C . GLY A 1 313 ? -6.208 6.662 -28.900 1.00 78.44 313 GLY A C 1
ATOM 2368 O O . GLY A 1 313 ? -5.399 5.789 -29.203 1.00 78.44 313 GLY A O 1
ATOM 2369 N N . LYS A 1 314 ? -6.643 7.546 -29.804 1.00 79.25 314 LYS A N 1
ATOM 2370 C CA . LYS A 1 314 ? -6.178 7.611 -31.202 1.00 79.25 314 LYS A CA 1
ATOM 2371 C C . LYS A 1 314 ? -6.321 9.018 -31.773 1.00 79.25 314 LYS A C 1
ATOM 2373 O O . LYS A 1 314 ? -7.182 9.783 -31.327 1.00 79.25 314 LYS A O 1
ATOM 2378 N N . GLY A 1 315 ? -5.523 9.352 -32.788 1.00 82.19 315 GLY A N 1
ATOM 2379 C CA . GLY A 1 315 ? -5.545 10.678 -33.418 1.00 82.19 315 GLY A CA 1
ATOM 2380 C C . GLY A 1 315 ? -5.367 11.789 -32.379 1.00 82.19 315 GLY A C 1
ATOM 2381 O O . GLY A 1 315 ? -4.433 11.746 -31.587 1.00 82.19 315 GLY A O 1
ATOM 2382 N N . SER A 1 316 ? -6.313 12.727 -32.315 1.00 80.19 316 SER A N 1
ATOM 2383 C CA . SER A 1 316 ? -6.291 13.850 -31.363 1.00 80.19 316 SER A CA 1
ATOM 2384 C C . SER A 1 316 ? -6.549 13.473 -29.895 1.00 80.19 316 SER A C 1
ATOM 2386 O O . SER A 1 316 ? -6.541 14.346 -29.037 1.00 80.19 316 SER A O 1
ATOM 2388 N N . THR A 1 317 ? -6.860 12.206 -29.602 1.00 77.38 317 THR A N 1
ATOM 2389 C CA . THR A 1 317 ? -7.080 11.693 -28.231 1.00 77.38 317 THR A CA 1
ATOM 2390 C C . THR A 1 317 ? -5.979 10.745 -27.775 1.00 77.38 317 THR A C 1
ATOM 2392 O O . THR A 1 317 ? -6.107 10.122 -26.726 1.00 77.38 317 THR A O 1
ATOM 2395 N N . TYR A 1 318 ? -4.944 10.596 -28.601 1.00 83.50 318 TYR A N 1
ATOM 2396 C CA . TYR A 1 318 ? -3.810 9.738 -28.327 1.00 83.50 318 TYR A CA 1
ATOM 2397 C C . TYR A 1 318 ? -3.049 10.208 -27.089 1.00 83.50 318 TYR A C 1
ATOM 2399 O O . TYR A 1 318 ? -2.726 11.385 -26.983 1.00 83.50 318 TYR A O 1
ATOM 2407 N N . SER A 1 319 ? -2.707 9.289 -26.199 1.00 82.94 319 SER A N 1
ATOM 2408 C CA . SER A 1 319 ? -1.759 9.538 -25.125 1.00 82.94 319 SER A CA 1
ATOM 2409 C C . SER A 1 319 ? -0.872 8.328 -24.892 1.00 82.94 319 SER A C 1
ATOM 2411 O O . SER A 1 319 ? -1.282 7.182 -25.086 1.00 82.94 319 SER A O 1
ATOM 2413 N N . GLU A 1 320 ? 0.358 8.589 -24.472 1.00 85.19 320 GLU A N 1
ATOM 2414 C CA . GLU A 1 320 ? 1.335 7.547 -24.190 1.00 85.19 320 GLU A CA 1
ATOM 2415 C C . GLU A 1 320 ? 2.247 7.963 -23.047 1.00 85.19 320 GLU A C 1
ATOM 2417 O O . GLU A 1 320 ? 2.654 9.123 -22.950 1.00 85.19 320 GLU A O 1
ATOM 2422 N N . LEU A 1 321 ? 2.539 7.000 -22.178 1.00 87.12 321 LEU A N 1
ATOM 2423 C CA . LEU A 1 321 ? 3.584 7.081 -21.170 1.00 87.12 321 LEU A CA 1
ATOM 2424 C C . LEU A 1 321 ? 4.482 5.870 -21.381 1.00 87.12 321 LEU A C 1
ATOM 2426 O O . LEU A 1 321 ? 4.062 4.745 -21.104 1.00 87.12 321 LEU A O 1
ATOM 2430 N N . ASP A 1 322 ? 5.693 6.113 -21.856 1.00 86.56 322 ASP A N 1
ATOM 2431 C CA . ASP A 1 322 ? 6.682 5.088 -22.149 1.00 86.56 322 ASP A CA 1
ATOM 2432 C C . ASP A 1 322 ? 7.762 5.065 -21.081 1.00 86.56 322 ASP A C 1
ATOM 2434 O O . ASP A 1 322 ? 8.274 6.108 -20.678 1.00 86.56 322 ASP A O 1
ATOM 2438 N N . ASN A 1 323 ? 8.138 3.860 -20.668 1.00 90.50 323 ASN A N 1
ATOM 2439 C CA . ASN A 1 323 ? 9.357 3.590 -19.922 1.00 90.50 323 ASN A CA 1
ATOM 2440 C C . ASN A 1 323 ? 10.129 2.539 -20.720 1.00 90.50 323 ASN A C 1
ATOM 2442 O O . ASN A 1 323 ? 9.764 1.360 -20.722 1.00 90.50 323 ASN A O 1
ATOM 2446 N N . GLU A 1 324 ? 11.171 2.971 -21.417 1.00 90.75 324 GLU A N 1
ATOM 2447 C CA . GLU A 1 324 ? 11.970 2.132 -22.306 1.00 90.75 324 GLU A CA 1
ATOM 2448 C C . GLU A 1 324 ? 13.398 2.033 -21.786 1.00 90.75 324 GLU A C 1
ATOM 2450 O O . GLU A 1 324 ? 14.156 3.006 -21.796 1.00 90.75 324 GLU A O 1
ATOM 2455 N N . TYR A 1 325 ? 13.771 0.848 -21.314 1.00 94.12 325 TYR A N 1
ATOM 2456 C CA . TYR A 1 325 ? 15.119 0.562 -20.868 1.00 94.12 325 TYR A CA 1
ATOM 2457 C C . TYR A 1 325 ? 15.932 -0.168 -21.934 1.00 94.12 325 TYR A C 1
ATOM 2459 O O . TYR A 1 325 ? 15.595 -1.271 -22.365 1.00 94.12 325 TYR A O 1
ATOM 2467 N N . MET A 1 326 ? 17.053 0.433 -22.317 1.00 92.62 326 MET A N 1
ATOM 2468 C CA . MET A 1 326 ? 17.959 -0.061 -23.348 1.00 92.62 326 MET A CA 1
ATOM 2469 C C . MET A 1 326 ? 19.368 -0.211 -22.766 1.00 92.62 326 MET A C 1
ATOM 2471 O O . MET A 1 326 ? 20.127 0.760 -22.773 1.00 92.62 326 MET A O 1
ATOM 2475 N N . PRO A 1 327 ? 19.760 -1.398 -22.271 1.00 91.69 327 PRO A N 1
ATOM 2476 C CA . PRO A 1 327 ? 21.044 -1.589 -21.590 1.00 91.69 327 PRO A CA 1
ATOM 2477 C C . PRO A 1 327 ? 22.267 -1.392 -22.496 1.00 91.69 327 PRO A C 1
ATOM 2479 O O . PRO A 1 327 ? 23.305 -0.916 -22.046 1.00 91.69 327 PRO A O 1
ATOM 2482 N N . ASN A 1 328 ? 22.136 -1.696 -23.791 1.00 90.19 328 ASN A N 1
ATOM 2483 C CA . ASN A 1 328 ? 23.201 -1.530 -24.789 1.00 90.19 328 ASN A CA 1
ATOM 2484 C C . ASN A 1 3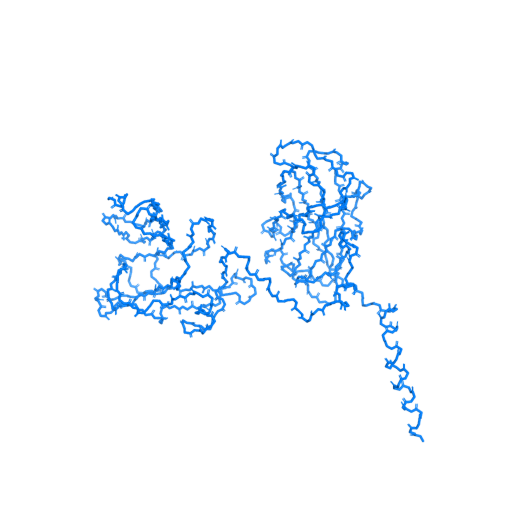28 ? 22.963 -0.319 -25.710 1.00 90.19 328 ASN A C 1
ATOM 2486 O O . ASN A 1 328 ? 23.583 -0.194 -26.766 1.00 90.19 328 ASN A O 1
ATOM 2490 N N . GLY A 1 329 ? 22.073 0.592 -25.311 1.00 84.62 329 GLY A N 1
ATOM 2491 C CA . GLY A 1 329 ? 21.626 1.703 -26.139 1.00 84.62 329 GLY A CA 1
ATOM 2492 C C . GLY A 1 329 ? 20.619 1.284 -27.209 1.00 84.62 329 GLY A C 1
ATOM 2493 O O . GLY A 1 329 ? 20.306 0.113 -27.415 1.00 84.62 329 GLY A O 1
ATOM 2494 N N . GLY A 1 330 ? 20.092 2.273 -27.912 1.00 79.31 330 GLY A N 1
ATOM 2495 C CA . GLY A 1 330 ? 18.972 2.127 -28.833 1.00 79.31 330 GLY A CA 1
ATOM 2496 C C . GLY A 1 330 ? 18.545 3.497 -29.341 1.00 79.31 330 GLY A C 1
ATOM 2497 O O . GLY A 1 330 ? 19.078 4.520 -28.903 1.00 79.31 330 GLY A O 1
ATOM 2498 N N . TRP A 1 331 ? 17.661 3.525 -30.338 1.00 75.62 331 TRP A N 1
ATOM 2499 C CA . TRP A 1 331 ? 17.161 4.773 -30.934 1.00 75.62 331 TRP A CA 1
ATOM 2500 C C . TRP A 1 331 ? 18.270 5.758 -31.369 1.00 75.62 331 TRP A C 1
ATOM 2502 O O . TRP A 1 331 ? 18.154 6.973 -31.215 1.00 75.62 331 TRP A O 1
ATOM 2512 N N . GLY A 1 332 ? 19.388 5.230 -31.886 1.00 77.12 332 GLY A N 1
ATOM 2513 C CA . GLY A 1 332 ? 20.532 6.029 -32.343 1.00 77.12 332 GLY A CA 1
ATOM 2514 C C . GLY A 1 332 ? 21.423 6.599 -31.230 1.00 77.12 332 GLY A C 1
ATOM 2515 O O . GLY A 1 332 ? 22.245 7.473 -31.503 1.00 77.12 332 GLY A O 1
ATOM 2516 N N . ARG A 1 333 ? 21.286 6.129 -29.983 1.00 71.75 333 ARG A N 1
ATOM 2517 C CA . ARG A 1 333 ? 22.074 6.584 -28.825 1.00 71.75 333 ARG A CA 1
ATOM 2518 C C . ARG A 1 333 ? 22.874 5.440 -28.192 1.00 71.75 333 ARG A C 1
ATOM 2520 O O . ARG A 1 333 ? 22.492 4.278 -28.291 1.00 71.75 333 ARG A O 1
ATOM 2527 N N . LEU A 1 334 ? 23.989 5.791 -27.547 1.00 78.19 334 LEU A N 1
ATOM 2528 C CA . LEU A 1 334 ? 24.918 4.856 -26.898 1.00 78.19 334 LEU A CA 1
ATOM 2529 C C . LEU A 1 334 ? 24.639 4.716 -25.394 1.00 78.19 334 LEU A C 1
ATOM 2531 O O . LEU A 1 334 ? 24.255 5.691 -24.749 1.00 78.19 334 LEU A O 1
ATOM 2535 N N . GLY A 1 335 ? 24.969 3.544 -24.845 1.00 77.38 335 GLY A N 1
ATOM 2536 C CA . GLY A 1 335 ? 25.009 3.268 -23.405 1.00 77.38 335 GLY A CA 1
ATOM 2537 C C . GLY A 1 335 ? 23.674 2.822 -22.796 1.00 77.38 335 GLY A C 1
ATOM 2538 O O . GLY A 1 335 ? 22.639 2.932 -23.454 1.00 77.38 335 GLY A O 1
ATOM 2539 N N . PRO A 1 336 ? 23.695 2.329 -21.543 1.00 85.44 336 PRO A N 1
ATOM 2540 C CA . PRO A 1 336 ? 22.484 1.990 -20.810 1.00 85.44 336 PRO A CA 1
ATOM 2541 C C . PRO A 1 336 ? 21.635 3.241 -20.596 1.00 85.44 336 PRO A C 1
ATOM 2543 O O . PRO A 1 336 ? 22.121 4.255 -20.085 1.00 85.44 336 PRO A O 1
ATOM 2546 N N . LYS A 1 337 ? 20.368 3.182 -21.006 1.00 87.38 337 LYS A N 1
ATOM 2547 C CA . LYS A 1 337 ? 19.466 4.332 -20.955 1.00 87.38 337 LYS A CA 1
ATOM 2548 C C . LYS A 1 337 ? 18.049 3.913 -20.604 1.00 87.38 337 LYS A C 1
ATOM 2550 O O . LYS A 1 337 ? 17.509 3.004 -21.222 1.00 87.38 337 LYS A O 1
ATOM 2555 N N . LEU A 1 338 ? 17.457 4.622 -19.646 1.00 89.06 338 LEU A N 1
ATOM 2556 C CA . LEU A 1 338 ? 16.020 4.611 -19.400 1.00 89.06 338 LEU A CA 1
ATOM 2557 C C . LEU A 1 338 ? 15.419 5.875 -20.016 1.00 89.06 338 LEU A C 1
ATOM 2559 O O . LEU A 1 338 ? 15.669 6.977 -19.523 1.00 89.06 338 LEU A O 1
ATOM 2563 N N . ASP A 1 339 ? 14.654 5.711 -21.087 1.00 85.12 339 ASP A N 1
ATOM 2564 C CA . ASP A 1 339 ? 13.859 6.782 -21.673 1.00 85.12 339 ASP A CA 1
ATOM 2565 C C . ASP A 1 339 ? 12.454 6.770 -21.076 1.00 85.12 339 ASP A C 1
ATOM 2567 O O . ASP A 1 339 ? 11.752 5.764 -21.121 1.00 85.12 339 ASP A O 1
ATOM 2571 N N . ASN A 1 340 ? 12.072 7.908 -20.493 1.00 85.94 340 ASN A N 1
ATOM 2572 C CA . ASN A 1 340 ? 10.731 8.144 -19.977 1.00 85.94 340 ASN A CA 1
ATOM 2573 C C . ASN A 1 340 ? 10.098 9.224 -20.845 1.00 85.94 340 ASN A C 1
ATOM 2575 O O . ASN A 1 340 ? 10.491 10.391 -20.750 1.00 85.94 340 ASN A O 1
ATOM 2579 N N . VAL A 1 341 ? 9.182 8.831 -21.724 1.00 80.25 341 VAL A N 1
ATOM 2580 C CA . VAL A 1 341 ? 8.600 9.735 -22.720 1.00 80.25 341 VAL A CA 1
ATOM 2581 C C . VAL A 1 341 ? 7.102 9.832 -22.506 1.00 80.25 341 VAL A C 1
ATOM 2583 O O . VAL A 1 341 ? 6.442 8.850 -22.173 1.00 80.25 341 VAL A O 1
ATOM 2586 N N . THR A 1 342 ? 6.569 11.040 -22.660 1.00 81.19 342 THR A N 1
ATOM 2587 C CA . THR A 1 342 ? 5.136 11.292 -22.570 1.00 81.19 342 THR A CA 1
ATOM 2588 C C . THR A 1 342 ? 4.662 11.990 -23.835 1.00 81.19 342 THR A C 1
ATOM 2590 O O . THR A 1 342 ? 5.262 12.970 -24.277 1.00 81.19 342 THR A O 1
ATOM 2593 N N . TRP A 1 343 ? 3.579 11.487 -24.421 1.00 76.88 343 TRP A N 1
ATOM 2594 C CA . TRP A 1 343 ? 2.981 12.050 -25.630 1.00 76.88 343 TRP A CA 1
ATOM 2595 C C . TRP A 1 343 ? 1.509 12.366 -25.385 1.00 76.88 343 TRP A C 1
ATOM 2597 O O . TRP A 1 343 ? 0.791 11.560 -24.791 1.00 76.88 343 TRP A O 1
ATOM 2607 N N . HIS A 1 344 ? 1.060 13.538 -25.839 1.00 63.59 344 HIS A N 1
ATOM 2608 C CA . HIS A 1 344 ? -0.331 13.993 -25.717 1.00 63.59 344 HIS A CA 1
ATOM 2609 C C . HIS A 1 344 ? -1.061 14.021 -27.075 1.00 63.59 344 HIS A C 1
ATOM 2611 O O . HIS A 1 344 ? -2.282 14.161 -27.126 1.00 63.59 344 HIS A O 1
ATOM 2617 N N . THR A 1 345 ? -0.336 13.871 -28.186 1.00 60.62 345 THR A N 1
ATOM 2618 C CA . THR A 1 345 ? -0.877 13.629 -29.528 1.00 60.62 345 THR A CA 1
ATOM 2619 C C . THR A 1 345 ? 0.110 12.794 -30.353 1.00 60.62 345 THR A C 1
ATOM 2621 O O . THR A 1 345 ? 1.298 12.733 -30.042 1.00 60.62 345 THR A O 1
ATOM 2624 N N . VAL A 1 346 ? -0.362 12.152 -31.430 1.00 55.94 346 VAL A N 1
ATOM 2625 C CA . VAL A 1 346 ? 0.523 11.437 -32.380 1.00 55.94 346 VAL A CA 1
ATOM 2626 C C . VAL A 1 346 ? 1.475 12.407 -33.096 1.00 55.94 346 VAL A C 1
ATOM 2628 O O . VAL A 1 346 ? 2.555 12.011 -33.515 1.00 55.94 346 VAL A O 1
ATOM 2631 N N . GLU A 1 347 ? 1.084 13.676 -33.223 1.00 58.00 347 GLU A N 1
ATOM 2632 C CA . GLU A 1 347 ? 1.846 14.740 -33.888 1.00 58.00 347 GLU A CA 1
ATOM 2633 C C . GLU A 1 347 ? 3.035 15.231 -33.051 1.00 58.00 347 GLU A C 1
ATOM 2635 O O . GLU A 1 347 ? 3.990 15.761 -33.614 1.00 58.00 347 GLU A O 1
ATOM 2640 N N . ASP A 1 348 ? 3.010 15.004 -31.733 1.00 55.03 348 ASP A N 1
ATOM 2641 C CA . ASP A 1 348 ? 4.126 15.338 -30.847 1.00 55.03 348 ASP A CA 1
ATOM 2642 C C . ASP A 1 348 ? 5.311 14.375 -31.016 1.00 55.03 348 ASP A C 1
ATOM 2644 O O . ASP A 1 348 ? 6.430 14.769 -30.701 1.00 55.03 348 ASP A O 1
ATOM 2648 N N . ARG A 1 349 ? 5.093 13.157 -31.552 1.00 51.53 349 ARG A N 1
ATOM 2649 C CA . ARG A 1 349 ? 6.139 12.163 -31.872 1.00 51.53 349 ARG A CA 1
ATOM 2650 C C . ARG A 1 349 ? 7.021 12.657 -33.038 1.00 51.53 349 ARG A C 1
ATOM 2652 O O . ARG A 1 349 ? 6.913 12.144 -34.153 1.00 51.53 349 ARG A O 1
ATOM 2659 N N . VAL A 1 350 ? 7.863 13.667 -32.807 1.00 39.03 350 VAL A N 1
ATOM 2660 C CA . VAL A 1 350 ? 8.850 14.188 -33.779 1.00 39.03 350 VAL A CA 1
ATOM 2661 C C . VAL A 1 350 ? 10.238 13.628 -33.511 1.00 39.03 350 VAL A C 1
ATOM 2663 O O . VAL A 1 350 ? 10.709 13.735 -32.355 1.00 39.03 350 VAL A O 1
#